Protein AF-A0A7J6PT60-F1 (afdb_monomer_lite)

InterPro domains:
  IPR011990 Tetratricopeptide-like helical domain superfamily [G3DSA:1.25.40.10] (5-195)
  IPR033443 PROP1-like, PPR domain [PF17177] (25-130)

Structure (mmCIF, N/CA/C/O backbone):
data_AF-A0A7J6PT60-F1
#
_entry.id   AF-A0A7J6PT60-F1
#
loop_
_atom_site.group_PDB
_atom_site.id
_atom_site.type_symbol
_atom_site.label_atom_id
_atom_site.label_alt_id
_atom_site.label_comp_id
_atom_site.label_asym_id
_atom_site.label_entity_id
_atom_site.label_seq_id
_atom_site.pdbx_PDB_ins_code
_atom_site.Cartn_x
_atom_site.Cartn_y
_atom_site.Cartn_z
_atom_site.occupancy
_atom_site.B_iso_or_equiv
_atom_site.auth_seq_id
_atom_site.auth_comp_id
_atom_site.auth_asym_id
_atom_site.auth_atom_id
_atom_site.pdbx_PDB_model_num
ATOM 1 N N . MET A 1 1 ? 10.769 -26.272 5.996 1.00 40.31 1 MET A N 1
ATOM 2 C CA . MET A 1 1 ? 9.849 -25.893 4.908 1.00 40.31 1 MET A CA 1
ATOM 3 C C . MET A 1 1 ? 9.341 -24.505 5.258 1.00 40.31 1 MET A C 1
ATOM 5 O O . MET A 1 1 ? 8.664 -24.375 6.268 1.00 40.31 1 MET A O 1
ATOM 9 N N . HIS A 1 2 ? 9.791 -23.469 4.549 1.00 48.41 2 HIS A N 1
ATOM 10 C CA . HIS A 1 2 ? 9.308 -22.102 4.753 1.00 48.41 2 HIS A CA 1
ATOM 11 C C . HIS A 1 2 ? 8.202 -21.865 3.728 1.00 48.41 2 HIS A C 1
ATOM 13 O O . HIS A 1 2 ? 8.455 -21.986 2.536 1.00 48.41 2 HIS A O 1
ATOM 19 N N . ALA A 1 3 ? 6.981 -21.601 4.187 1.00 49.06 3 ALA A N 1
ATOM 20 C CA . ALA A 1 3 ? 5.880 -21.209 3.317 1.00 49.06 3 ALA A CA 1
ATOM 21 C C . ALA A 1 3 ? 5.647 -19.702 3.454 1.00 49.06 3 ALA A C 1
ATOM 23 O O . ALA A 1 3 ? 5.690 -19.159 4.562 1.00 49.06 3 ALA A O 1
ATOM 24 N N . ARG A 1 4 ? 5.409 -19.037 2.324 1.00 58.84 4 ARG A N 1
ATOM 25 C CA . ARG A 1 4 ? 4.978 -17.639 2.245 1.00 58.84 4 ARG A CA 1
ATOM 26 C C . ARG A 1 4 ? 3.592 -17.625 1.620 1.00 58.84 4 ARG A C 1
ATOM 28 O O . ARG A 1 4 ? 3.367 -18.317 0.631 1.00 58.84 4 ARG A O 1
ATOM 35 N N . ILE A 1 5 ? 2.668 -16.886 2.223 1.00 58.53 5 ILE A N 1
ATOM 36 C CA . ILE A 1 5 ? 1.298 -16.748 1.728 1.00 58.53 5 ILE A CA 1
ATOM 37 C C . ILE A 1 5 ? 1.101 -15.287 1.369 1.00 58.53 5 ILE A C 1
ATOM 39 O O . ILE A 1 5 ? 1.426 -14.414 2.167 1.00 58.53 5 ILE A O 1
ATOM 43 N N . LEU A 1 6 ? 0.597 -15.048 0.164 1.00 56.28 6 LEU A N 1
ATOM 44 C CA . LEU A 1 6 ? 0.252 -13.724 -0.329 1.00 56.28 6 LEU A CA 1
ATOM 45 C C . LEU A 1 6 ? -1.255 -13.686 -0.550 1.00 56.28 6 LEU A C 1
ATOM 47 O O . LEU A 1 6 ? -1.803 -14.541 -1.248 1.00 56.28 6 LEU A O 1
ATOM 51 N N . THR A 1 7 ? -1.919 -12.713 0.064 1.00 51.19 7 THR A N 1
ATOM 52 C CA . THR A 1 7 ? -3.358 -12.496 -0.098 1.00 51.19 7 THR A CA 1
ATOM 53 C C . THR A 1 7 ? -3.591 -11.782 -1.421 1.00 51.19 7 THR A C 1
ATOM 55 O O . THR A 1 7 ? -3.018 -10.719 -1.630 1.00 51.19 7 THR A O 1
ATOM 58 N N . VAL A 1 8 ? -4.409 -12.340 -2.317 1.00 46.69 8 VAL A N 1
ATOM 59 C CA . VAL A 1 8 ? -4.704 -11.736 -3.628 1.00 46.69 8 VAL A CA 1
ATOM 60 C C . VAL A 1 8 ? -6.135 -11.204 -3.639 1.00 46.69 8 VAL A C 1
ATOM 62 O O . VAL A 1 8 ? -7.086 -11.968 -3.484 1.00 46.69 8 VAL A O 1
ATOM 65 N N . ALA A 1 9 ? -6.291 -9.899 -3.838 1.00 39.69 9 ALA A N 1
ATOM 66 C CA . ALA A 1 9 ? -7.556 -9.252 -4.149 1.00 39.69 9 ALA A CA 1
ATOM 67 C C . ALA A 1 9 ? -7.823 -9.327 -5.661 1.00 39.69 9 ALA A C 1
ATOM 69 O O . ALA A 1 9 ? -6.912 -9.215 -6.481 1.00 39.69 9 ALA A O 1
ATOM 70 N N . ALA A 1 10 ? -9.082 -9.522 -6.048 1.00 33.62 10 ALA A N 1
ATOM 71 C CA . ALA A 1 10 ? -9.462 -9.531 -7.455 1.00 33.62 10 ALA A CA 1
ATOM 72 C C . ALA A 1 10 ? -9.320 -8.119 -8.048 1.00 33.62 10 ALA A C 1
ATOM 74 O O . ALA A 1 10 ? -9.987 -7.193 -7.585 1.00 33.62 10 ALA A O 1
ATOM 75 N N . SER A 1 11 ? -8.497 -7.947 -9.085 1.00 35.78 11 SER A N 1
ATOM 76 C CA . SER A 1 11 ? -8.537 -6.730 -9.896 1.00 35.78 11 SER A CA 1
ATOM 77 C C . SER A 1 11 ? -8.173 -6.965 -11.362 1.00 35.78 11 SER A C 1
ATOM 79 O O . SER A 1 11 ? -7.432 -7.889 -11.719 1.00 35.78 11 SER A O 1
ATOM 81 N N . ASP A 1 12 ? -8.752 -6.105 -12.200 1.00 30.58 12 ASP A N 1
ATOM 82 C CA . ASP A 1 12 ? -8.636 -6.110 -13.649 1.00 30.58 12 ASP A CA 1
ATOM 83 C C . ASP A 1 12 ? -7.429 -5.310 -14.165 1.00 30.58 12 ASP A C 1
ATOM 85 O O . ASP A 1 12 ? -7.003 -4.286 -13.631 1.00 30.58 12 ASP A O 1
ATOM 89 N N . VAL A 1 13 ? -6.922 -5.838 -15.276 1.00 35.69 13 VAL A N 1
ATOM 90 C CA . VAL A 1 13 ? -5.726 -5.513 -16.061 1.00 35.69 13 VAL A CA 1
ATOM 91 C C . VAL A 1 13 ? -5.524 -4.020 -16.359 1.00 35.69 13 VAL A C 1
ATOM 93 O O . VAL A 1 13 ? -6.456 -3.317 -16.746 1.00 35.69 13 VAL A O 1
ATOM 96 N N . ASN A 1 14 ? -4.257 -3.572 -16.396 1.00 30.36 14 ASN A N 1
ATOM 97 C CA . ASN A 1 14 ? -3.875 -2.503 -17.326 1.00 30.36 14 ASN A CA 1
ATOM 98 C C . ASN A 1 14 ? -2.445 -2.597 -17.905 1.00 30.36 14 ASN A C 1
ATOM 100 O O . ASN A 1 14 ? -1.496 -3.055 -17.264 1.00 30.36 14 ASN A O 1
ATOM 104 N N . LEU A 1 15 ? -2.365 -2.150 -19.164 1.00 33.38 15 LEU A N 1
ATOM 105 C CA . LEU A 1 15 ? -1.359 -2.385 -20.210 1.00 33.38 15 LEU A CA 1
ATOM 106 C C . LEU A 1 15 ? 0.107 -2.043 -19.876 1.00 33.38 15 LEU A C 1
ATOM 108 O O . LEU A 1 15 ? 0.410 -1.045 -19.224 1.00 33.38 15 LEU A O 1
ATOM 112 N N . GLU A 1 16 ? 1.028 -2.834 -20.440 1.00 40.31 16 GLU A N 1
ATOM 113 C CA . GLU A 1 16 ? 2.473 -2.576 -20.434 1.00 40.31 16 GLU A CA 1
ATOM 114 C C . GLU A 1 16 ? 2.882 -1.513 -21.464 1.00 40.31 16 GLU A C 1
ATOM 116 O O . GLU A 1 16 ? 2.598 -1.629 -22.656 1.00 40.31 16 GLU A O 1
ATOM 121 N N . ALA A 1 17 ? 3.642 -0.515 -21.013 1.00 43.97 17 ALA A N 1
ATOM 122 C CA . ALA A 1 17 ? 4.383 0.410 -21.863 1.00 43.97 17 ALA A CA 1
ATOM 123 C C . ALA A 1 17 ? 5.818 0.497 -21.336 1.00 43.97 17 ALA A C 1
ATOM 125 O O . ALA A 1 17 ? 6.095 1.330 -20.482 1.00 43.97 17 ALA A O 1
ATOM 126 N N . GLY A 1 18 ? 6.704 -0.389 -21.802 1.00 50.34 18 GLY A N 1
ATOM 127 C CA . GLY A 1 18 ? 8.070 -0.476 -21.268 1.00 50.34 18 GLY A CA 1
ATOM 128 C C . GLY A 1 18 ? 9.106 -1.219 -22.119 1.00 50.34 18 GLY A C 1
ATOM 129 O O . GLY A 1 18 ? 10.246 -1.360 -21.694 1.00 50.34 18 GLY A O 1
ATOM 130 N N . CYS A 1 19 ? 8.738 -1.680 -23.318 1.00 55.84 19 CYS A N 1
ATOM 131 C CA . CYS A 1 19 ? 9.669 -2.260 -24.293 1.00 55.84 19 CYS A CA 1
ATOM 132 C C . CYS A 1 19 ? 9.906 -1.279 -25.454 1.00 55.84 19 CYS A C 1
ATOM 134 O O . CYS A 1 19 ? 9.039 -0.429 -25.702 1.00 55.84 19 CYS A O 1
ATOM 136 N N . PRO A 1 20 ? 11.020 -1.410 -26.205 1.00 59.94 20 PRO A N 1
ATOM 137 C CA . PRO A 1 20 ? 11.185 -0.728 -27.485 1.00 59.94 20 PRO A CA 1
ATOM 138 C C . PRO A 1 20 ? 9.931 -0.910 -28.344 1.00 59.94 20 PRO A C 1
ATOM 140 O O . PRO A 1 20 ? 9.368 -2.008 -28.421 1.00 59.94 20 PRO A O 1
ATOM 143 N N . ALA A 1 21 ? 9.452 0.179 -28.947 1.00 61.12 21 ALA A N 1
ATOM 144 C CA . ALA A 1 21 ? 8.221 0.140 -29.723 1.00 61.12 21 ALA A CA 1
ATOM 145 C C . ALA A 1 21 ? 8.359 -0.867 -30.875 1.00 61.12 21 ALA A C 1
ATOM 147 O O . ALA A 1 21 ? 9.419 -0.969 -31.487 1.00 61.12 21 ALA A O 1
ATOM 148 N N . LYS A 1 22 ? 7.271 -1.565 -31.238 1.00 64.81 22 LYS A N 1
ATOM 149 C CA . LYS A 1 22 ? 7.258 -2.409 -32.453 1.00 64.81 22 LYS A CA 1
ATOM 150 C C . LYS A 1 22 ? 7.637 -1.603 -33.707 1.00 64.81 22 LYS A C 1
ATOM 152 O O . LYS A 1 22 ? 8.193 -2.163 -34.644 1.00 64.81 22 LYS A O 1
ATOM 157 N N . ASP A 1 23 ? 7.372 -0.295 -33.686 1.00 77.75 23 ASP A N 1
ATOM 158 C CA . ASP A 1 23 ? 7.827 0.689 -34.668 1.00 77.75 23 ASP A CA 1
ATOM 159 C C . ASP A 1 23 ? 8.876 1.636 -34.051 1.00 77.75 23 ASP A C 1
ATOM 161 O O . ASP A 1 23 ? 8.588 2.755 -33.610 1.00 77.75 23 ASP A O 1
ATOM 165 N N . ILE A 1 24 ? 10.120 1.153 -34.002 1.00 78.50 24 ILE A N 1
ATOM 166 C CA . ILE A 1 24 ? 11.281 1.889 -33.479 1.00 78.50 24 ILE A CA 1
ATOM 167 C C . ILE A 1 24 ? 11.549 3.159 -34.298 1.00 78.50 24 ILE A C 1
ATOM 169 O O . ILE A 1 24 ? 12.008 4.169 -33.762 1.00 78.50 24 ILE A O 1
ATOM 173 N N . GLU A 1 25 ? 11.274 3.142 -35.604 1.00 79.62 25 GLU A N 1
ATOM 174 C CA . GLU A 1 25 ? 11.587 4.269 -36.479 1.00 79.62 25 GLU A CA 1
ATOM 175 C C . GLU A 1 25 ? 10.686 5.473 -36.183 1.00 79.62 25 GLU A C 1
ATOM 177 O O . GLU A 1 25 ? 11.168 6.609 -36.094 1.00 79.62 25 GLU A O 1
ATOM 182 N N . THR A 1 26 ? 9.397 5.231 -35.947 1.00 81.75 26 THR A N 1
ATOM 183 C CA . THR A 1 26 ? 8.469 6.266 -35.483 1.00 81.75 26 THR A CA 1
ATOM 184 C C . THR A 1 26 ? 8.845 6.767 -34.089 1.00 81.75 26 THR A C 1
ATOM 186 O O . THR A 1 26 ? 8.897 7.981 -33.878 1.00 81.75 26 THR A O 1
ATOM 189 N N . ALA A 1 27 ? 9.211 5.877 -33.160 1.00 80.62 27 ALA A N 1
ATOM 190 C CA . ALA A 1 27 ? 9.671 6.276 -31.826 1.00 80.62 27 ALA A CA 1
ATOM 191 C C . ALA A 1 27 ? 10.920 7.178 -31.884 1.00 80.62 27 ALA A C 1
ATOM 193 O O . ALA A 1 27 ? 10.969 8.211 -31.216 1.00 80.62 27 ALA A O 1
ATOM 194 N N . ARG A 1 28 ? 11.890 6.867 -32.756 1.00 85.25 28 ARG A N 1
ATOM 195 C CA . ARG A 1 28 ? 13.072 7.714 -32.998 1.00 85.25 28 ARG A CA 1
ATOM 196 C C . ARG A 1 28 ? 12.714 9.081 -33.581 1.00 85.25 28 ARG A C 1
ATOM 198 O O . ARG A 1 28 ? 13.317 10.080 -33.193 1.00 85.25 28 ARG A O 1
ATOM 205 N N . LYS A 1 29 ? 11.749 9.155 -34.505 1.00 86.00 29 LYS A N 1
ATOM 206 C CA . LYS A 1 29 ? 11.267 10.437 -35.059 1.00 86.00 29 LYS A CA 1
ATOM 207 C C . LYS A 1 29 ? 10.629 11.302 -33.969 1.00 86.00 29 LYS A C 1
ATOM 209 O O . LYS A 1 29 ? 10.952 12.485 -33.874 1.00 86.00 29 LYS A O 1
ATOM 214 N N . ILE A 1 30 ? 9.792 10.704 -33.119 1.00 86.31 30 ILE A N 1
ATOM 215 C CA . ILE A 1 30 ? 9.162 11.387 -31.980 1.00 86.31 30 ILE A CA 1
ATOM 216 C C . ILE A 1 30 ? 10.221 11.865 -30.984 1.00 86.31 30 ILE A C 1
ATOM 218 O O . ILE A 1 30 ? 10.183 13.022 -30.575 1.00 86.31 30 ILE A O 1
ATOM 222 N N . LEU A 1 31 ? 11.197 11.017 -30.640 1.00 87.75 31 LEU A N 1
ATOM 223 C CA . LEU A 1 31 ? 12.288 11.379 -29.736 1.00 87.75 31 LEU A CA 1
ATOM 224 C C . LEU A 1 31 ? 13.079 12.582 -30.257 1.00 87.75 31 LEU A C 1
ATOM 226 O O . LEU A 1 31 ? 13.297 13.530 -29.509 1.00 87.75 31 LEU A O 1
ATOM 230 N N . LYS A 1 32 ? 13.447 12.593 -31.545 1.00 89.44 32 LYS A N 1
ATOM 231 C CA . LYS A 1 32 ? 14.143 13.735 -32.163 1.00 89.44 32 LYS A CA 1
ATOM 232 C C . LYS A 1 32 ? 13.333 15.025 -32.063 1.00 89.44 32 LYS A C 1
ATOM 234 O O . LYS A 1 32 ? 13.892 16.078 -31.766 1.00 89.44 32 LYS A O 1
ATOM 239 N N . LEU A 1 33 ? 12.023 14.954 -32.296 1.00 86.44 33 LEU A N 1
ATOM 240 C CA . LEU A 1 33 ? 11.148 16.118 -32.174 1.00 86.44 33 LEU A CA 1
ATOM 241 C C . LEU A 1 33 ? 11.065 16.599 -30.716 1.00 86.44 33 LEU A C 1
ATOM 243 O O . LEU A 1 33 ? 11.164 17.794 -30.451 1.00 86.44 33 LEU A O 1
ATOM 247 N N . ALA A 1 34 ? 10.955 15.669 -29.766 1.00 87.12 34 ALA A N 1
ATOM 248 C CA . ALA A 1 34 ? 10.934 15.970 -28.339 1.00 87.12 34 ALA A CA 1
ATOM 249 C C . ALA A 1 34 ? 12.251 16.603 -27.856 1.00 87.12 34 ALA A C 1
ATOM 251 O O . ALA A 1 34 ? 12.211 17.556 -27.083 1.00 87.12 34 ALA A O 1
ATOM 252 N N . GLN A 1 35 ? 13.405 16.157 -28.365 1.00 89.44 35 GLN A N 1
ATOM 253 C CA . GLN A 1 35 ? 14.708 16.776 -28.092 1.00 89.44 35 GLN A CA 1
ATOM 254 C C . GLN A 1 35 ? 14.760 18.232 -28.563 1.00 89.44 35 GLN A C 1
ATOM 256 O O . GLN A 1 35 ? 15.134 19.110 -27.794 1.00 89.44 35 GLN A O 1
ATOM 261 N N . GLN A 1 36 ? 14.290 18.514 -29.783 1.00 87.88 36 GLN A N 1
ATOM 262 C CA . GLN A 1 36 ? 14.233 19.887 -30.302 1.00 87.88 36 GLN A CA 1
ATOM 263 C C . GLN A 1 36 ? 13.339 20.806 -29.460 1.00 87.88 36 GLN A C 1
ATOM 265 O O . GLN A 1 36 ? 13.590 22.009 -29.374 1.00 87.88 36 GLN A O 1
ATOM 270 N N . VAL A 1 37 ? 12.273 20.260 -28.868 1.00 84.38 37 VAL A N 1
ATOM 271 C CA . VAL A 1 37 ? 11.407 20.994 -27.936 1.00 84.38 37 VAL A CA 1
ATOM 272 C C . VAL A 1 37 ? 12.110 21.191 -26.593 1.00 84.38 37 VAL A C 1
ATOM 274 O O . VAL A 1 37 ? 12.073 22.295 -26.052 1.00 84.38 37 VAL A O 1
ATOM 277 N N . LEU A 1 38 ? 12.786 20.160 -26.078 1.00 85.50 38 LEU A N 1
ATOM 278 C CA . LEU A 1 38 ? 13.529 20.214 -24.820 1.00 85.50 38 LEU A CA 1
ATOM 279 C C . LEU A 1 38 ? 14.656 21.253 -24.861 1.00 85.50 38 LEU A C 1
ATOM 281 O O . LEU A 1 38 ? 14.827 21.994 -23.898 1.00 85.50 38 LEU A O 1
ATOM 285 N N . ASP A 1 39 ? 15.376 21.356 -25.978 1.00 84.12 39 ASP A N 1
ATOM 286 C CA . ASP A 1 39 ? 16.461 22.330 -26.169 1.00 84.12 39 ASP A CA 1
ATOM 287 C C . ASP A 1 39 ? 15.964 23.782 -26.156 1.00 84.12 39 ASP A C 1
ATOM 289 O O . ASP A 1 39 ? 16.702 24.701 -25.806 1.00 84.12 39 ASP A O 1
ATOM 293 N N . LYS A 1 40 ? 14.693 23.997 -26.511 1.00 82.94 40 LYS A N 1
ATOM 294 C CA . LYS A 1 40 ? 14.029 25.308 -26.464 1.00 82.94 40 LYS A CA 1
ATOM 295 C C . LYS A 1 40 ? 13.331 25.572 -25.129 1.00 82.94 40 LYS A C 1
ATOM 297 O O . LYS A 1 40 ? 12.832 26.675 -24.912 1.00 82.94 40 LYS A O 1
ATOM 302 N N . CYS A 1 41 ? 13.260 24.577 -24.249 1.00 77.25 41 CYS A N 1
ATOM 303 C CA . CYS A 1 41 ? 12.577 24.683 -22.972 1.00 77.25 41 CYS A CA 1
ATOM 304 C C . CYS A 1 41 ? 13.524 25.276 -21.920 1.00 77.25 41 CYS A C 1
ATOM 306 O O . CYS A 1 41 ? 14.510 24.654 -21.528 1.00 77.25 41 CYS A O 1
ATOM 308 N N . SER A 1 42 ? 13.217 26.485 -21.447 1.00 68.50 42 SER A N 1
ATOM 309 C CA . SER A 1 42 ? 14.042 27.211 -20.471 1.00 68.50 42 SER A CA 1
ATOM 310 C C . SER A 1 42 ? 13.952 26.658 -19.045 1.00 68.50 42 SER A C 1
ATOM 312 O O . SER A 1 42 ? 14.833 26.929 -18.234 1.00 68.50 42 SER A O 1
ATOM 314 N N . GLN A 1 43 ? 12.914 25.879 -18.728 1.00 73.75 43 GLN A N 1
ATOM 315 C CA . GLN A 1 43 ? 12.719 25.266 -17.415 1.00 73.75 43 GLN A CA 1
ATOM 316 C C . GLN A 1 43 ? 12.455 23.773 -17.569 1.00 73.75 43 GLN A C 1
ATOM 318 O O . GLN A 1 43 ? 11.343 23.342 -17.871 1.00 73.75 43 GLN A O 1
ATOM 323 N N . ARG A 1 44 ? 13.497 22.971 -17.339 1.00 82.88 44 ARG A N 1
ATOM 324 C CA . ARG A 1 44 ? 13.348 21.518 -17.235 1.00 82.88 44 ARG A CA 1
ATOM 325 C C . ARG A 1 44 ? 12.598 21.177 -15.946 1.00 82.88 44 ARG A C 1
ATOM 327 O O . ARG A 1 44 ? 12.752 21.853 -14.932 1.00 82.88 44 ARG A O 1
ATOM 334 N N . GLN A 1 45 ? 11.781 20.133 -16.005 1.00 85.81 45 GLN A N 1
ATOM 335 C CA . GLN A 1 45 ? 11.004 19.611 -14.881 1.00 85.81 45 GLN A CA 1
ATOM 336 C C . GLN A 1 45 ? 11.113 18.081 -14.849 1.00 85.81 45 GLN A C 1
ATOM 338 O O . GLN A 1 45 ? 11.330 17.450 -15.888 1.00 85.81 45 GLN A O 1
ATOM 343 N N . GLU A 1 46 ? 10.925 17.481 -13.670 1.00 90.12 46 GLU A N 1
ATOM 344 C CA . GLU A 1 46 ? 10.989 16.023 -13.455 1.00 90.12 46 GLU A CA 1
ATOM 345 C C . GLU A 1 46 ? 10.093 15.247 -14.431 1.00 90.12 46 GLU A C 1
ATOM 347 O O . GLU A 1 46 ? 10.538 14.297 -15.064 1.00 90.12 46 GLU A O 1
ATOM 352 N N . ASN A 1 47 ? 8.842 15.678 -14.613 1.00 87.06 47 ASN A N 1
ATOM 353 C CA . ASN A 1 47 ? 7.887 15.027 -15.515 1.00 87.06 47 ASN A CA 1
ATOM 354 C C . ASN A 1 47 ? 8.349 15.028 -16.982 1.00 87.06 47 ASN A C 1
ATOM 356 O O . ASN A 1 47 ? 8.128 14.042 -17.685 1.00 87.06 47 ASN A O 1
ATOM 360 N N . ILE A 1 48 ? 8.985 16.113 -17.436 1.00 87.88 48 ILE A N 1
ATOM 361 C CA . ILE A 1 48 ? 9.508 16.246 -18.798 1.00 87.88 48 ILE A CA 1
ATOM 362 C C . ILE A 1 48 ? 10.663 15.265 -18.988 1.00 87.88 48 ILE A C 1
ATOM 364 O O . ILE A 1 48 ? 10.645 14.490 -19.941 1.00 87.88 48 ILE A O 1
ATOM 368 N N . LEU A 1 49 ? 11.630 15.245 -18.065 1.00 88.88 49 LEU A N 1
ATOM 369 C CA . LEU A 1 49 ? 12.769 14.327 -18.142 1.00 88.88 49 LEU A CA 1
ATOM 370 C C . LEU A 1 49 ? 12.326 12.864 -18.042 1.00 88.88 49 LEU A C 1
ATOM 372 O O . LEU A 1 49 ? 12.752 12.052 -18.856 1.00 88.88 49 LEU A O 1
ATOM 376 N N . THR A 1 50 ? 11.393 12.532 -17.149 1.00 89.69 50 THR A N 1
ATOM 377 C CA . THR A 1 50 ? 10.779 11.196 -17.083 1.00 89.69 50 THR A CA 1
ATOM 378 C C . THR A 1 50 ? 10.092 10.817 -18.403 1.00 89.69 50 THR A C 1
ATOM 380 O O . THR A 1 50 ? 10.187 9.674 -18.853 1.00 89.69 50 THR A O 1
ATOM 383 N N . GLY A 1 51 ? 9.434 11.769 -19.073 1.00 87.62 51 GLY A N 1
ATOM 384 C CA . GLY A 1 51 ? 8.892 11.580 -20.421 1.00 87.62 51 GLY A CA 1
ATOM 385 C C . GLY A 1 51 ? 9.978 11.310 -21.469 1.00 87.62 51 GLY A C 1
ATOM 386 O O . GLY A 1 51 ? 9.832 10.398 -22.281 1.00 87.62 51 GLY A O 1
ATOM 387 N N . MET A 1 52 ? 11.094 12.040 -21.411 1.00 89.69 52 MET A N 1
ATOM 388 C CA . MET A 1 52 ? 12.247 11.830 -22.295 1.00 89.69 52 MET A CA 1
ATOM 389 C C . MET A 1 52 ? 12.887 10.456 -22.094 1.00 89.69 52 MET A C 1
ATOM 391 O O . MET A 1 52 ? 13.217 9.803 -23.080 1.00 89.69 52 MET A O 1
ATOM 395 N N . VAL A 1 53 ? 12.992 9.977 -20.849 1.00 90.75 53 VAL A N 1
ATOM 396 C CA . VAL A 1 53 ? 13.449 8.609 -20.550 1.00 90.75 53 VAL A CA 1
ATOM 397 C C . VAL A 1 53 ? 12.533 7.590 -21.232 1.00 90.75 53 VAL A C 1
ATOM 399 O O . VAL A 1 53 ? 13.024 6.722 -21.946 1.00 90.75 53 VAL A O 1
ATOM 402 N N . LYS A 1 54 ? 11.205 7.721 -21.094 1.00 89.88 54 LYS A N 1
ATOM 403 C CA . LYS A 1 54 ? 10.239 6.817 -21.751 1.00 89.88 54 LYS A CA 1
ATOM 404 C C . LYS A 1 54 ? 10.397 6.797 -23.272 1.00 89.88 54 LYS A C 1
ATOM 406 O O . LYS A 1 54 ? 10.403 5.725 -23.871 1.00 89.88 54 LYS A O 1
ATOM 411 N N . LEU A 1 55 ? 10.533 7.969 -23.894 1.00 87.50 55 LEU A N 1
ATOM 412 C CA . LEU A 1 55 ? 10.709 8.085 -25.344 1.00 87.50 55 LEU A CA 1
ATOM 413 C C . LEU A 1 55 ? 12.046 7.500 -25.813 1.00 87.50 55 LEU A C 1
ATOM 415 O O . LEU A 1 55 ? 12.083 6.816 -26.834 1.00 87.50 55 LEU A O 1
ATOM 419 N N . ALA A 1 56 ? 13.127 7.736 -25.068 1.00 88.62 56 ALA A N 1
ATOM 420 C CA . ALA A 1 56 ? 14.449 7.198 -25.375 1.00 88.62 56 ALA A CA 1
ATOM 421 C C . ALA A 1 56 ? 14.475 5.665 -25.269 1.00 88.62 56 ALA A C 1
ATOM 423 O O . ALA A 1 56 ? 14.944 4.999 -26.191 1.00 88.62 56 ALA A O 1
ATOM 424 N N . VAL A 1 57 ? 13.865 5.105 -24.217 1.00 88.31 57 VAL A N 1
ATOM 425 C CA . VAL A 1 57 ? 13.657 3.655 -24.067 1.00 88.31 57 VAL A CA 1
ATOM 426 C C . VAL A 1 57 ? 12.845 3.093 -25.238 1.00 88.31 57 VAL A C 1
ATOM 428 O O . VAL A 1 57 ? 13.262 2.122 -25.867 1.00 88.31 57 VAL A O 1
ATOM 431 N N . ALA A 1 58 ? 11.722 3.727 -25.592 1.00 85.50 58 ALA A N 1
ATOM 432 C CA . ALA A 1 58 ? 10.879 3.287 -26.705 1.00 85.50 58 ALA A CA 1
ATOM 433 C C . ALA A 1 58 ? 11.606 3.322 -28.065 1.00 85.50 58 ALA A C 1
ATOM 435 O O . ALA A 1 58 ? 11.317 2.503 -28.938 1.00 85.50 58 ALA A O 1
ATOM 436 N N . ALA A 1 59 ? 12.550 4.251 -28.237 1.00 84.56 59 ALA A N 1
ATOM 437 C CA . ALA A 1 59 ? 13.391 4.390 -29.425 1.00 84.56 59 ALA A CA 1
ATOM 438 C C . ALA A 1 59 ? 14.616 3.450 -29.441 1.00 84.56 59 ALA A C 1
ATOM 440 O O . ALA A 1 59 ? 15.345 3.427 -30.436 1.00 84.56 59 ALA A O 1
ATOM 441 N N . GLY A 1 60 ? 14.854 2.692 -28.364 1.00 84.19 60 GLY A N 1
ATOM 442 C CA . GLY A 1 60 ? 16.033 1.837 -28.198 1.00 84.19 60 GLY A CA 1
ATOM 443 C C . GLY A 1 60 ? 17.336 2.597 -27.916 1.00 84.19 60 GLY A C 1
ATOM 444 O O . GLY A 1 60 ? 18.408 2.004 -27.974 1.00 84.19 60 GLY A O 1
ATOM 445 N N . GLU A 1 61 ? 17.266 3.895 -27.609 1.00 88.19 61 GLU A N 1
ATOM 446 C CA . GLU A 1 61 ? 18.420 4.753 -27.310 1.00 88.19 61 GLU A CA 1
ATOM 447 C C . GLU A 1 61 ? 18.709 4.723 -25.797 1.00 88.19 61 GLU A C 1
ATOM 449 O O . GLU A 1 61 ? 18.423 5.674 -25.064 1.00 88.19 61 GLU A O 1
ATOM 454 N N . ILE A 1 62 ? 19.220 3.590 -25.301 1.00 88.69 62 ILE A N 1
ATOM 455 C CA . ILE A 1 62 ? 19.322 3.324 -23.854 1.00 88.69 62 ILE A CA 1
ATOM 456 C C . ILE A 1 62 ? 20.338 4.235 -23.157 1.00 88.69 62 ILE A C 1
ATOM 458 O O . ILE A 1 62 ? 20.047 4.756 -22.082 1.00 88.69 62 ILE A O 1
ATOM 462 N N . ASP A 1 63 ? 21.485 4.504 -23.780 1.00 91.94 63 ASP A N 1
ATOM 463 C CA . ASP A 1 63 ? 22.501 5.407 -23.216 1.00 91.94 63 ASP A CA 1
ATOM 464 C C . ASP A 1 63 ? 21.940 6.816 -22.993 1.00 91.94 63 ASP A C 1
ATOM 466 O O . ASP A 1 63 ? 22.174 7.457 -21.965 1.00 91.94 63 ASP A O 1
ATOM 470 N N . LEU A 1 64 ? 21.124 7.276 -23.941 1.00 91.38 64 LEU A N 1
ATOM 471 C CA . LEU A 1 64 ? 20.447 8.558 -23.856 1.00 91.38 64 LEU A CA 1
ATOM 472 C C . LEU A 1 64 ? 19.359 8.550 -22.770 1.00 91.38 64 LEU A C 1
ATOM 474 O O . LEU A 1 64 ? 19.218 9.525 -22.029 1.00 91.38 64 LEU A O 1
ATOM 478 N N . ALA A 1 65 ? 18.618 7.446 -22.627 1.00 91.25 65 ALA A N 1
ATOM 479 C CA . ALA A 1 65 ? 17.658 7.276 -21.538 1.00 91.25 65 ALA A CA 1
ATOM 480 C C . ALA A 1 65 ? 18.344 7.363 -20.162 1.00 91.25 65 ALA A C 1
ATOM 482 O O . ALA A 1 65 ? 17.851 8.053 -19.269 1.00 91.25 65 ALA A O 1
ATOM 483 N N . LEU A 1 66 ? 19.509 6.727 -20.006 1.00 92.50 66 LEU A N 1
ATOM 484 C CA . LEU A 1 66 ? 20.313 6.789 -18.785 1.00 92.50 66 LEU A CA 1
ATOM 485 C C . LEU A 1 66 ? 20.837 8.198 -18.502 1.00 92.50 66 LEU A C 1
ATOM 487 O O . LEU A 1 66 ? 20.836 8.630 -17.348 1.00 92.50 66 LEU A O 1
ATOM 491 N N . GLN A 1 67 ? 21.237 8.938 -19.539 1.00 93.62 67 GLN A N 1
ATOM 492 C CA . GLN A 1 67 ? 21.651 10.330 -19.396 1.00 93.62 67 GLN A CA 1
ATOM 493 C C . GLN A 1 67 ? 20.509 11.203 -18.856 1.00 93.62 67 GLN A C 1
ATOM 495 O O . GLN A 1 67 ? 20.709 11.917 -17.872 1.00 93.62 67 GLN A O 1
ATOM 500 N N . TYR A 1 68 ? 19.310 11.114 -19.445 1.00 91.62 68 TYR A N 1
ATOM 501 C CA . TYR A 1 68 ? 18.146 11.872 -18.969 1.00 91.62 68 TYR A CA 1
ATOM 502 C C . TYR A 1 68 ? 17.705 11.454 -17.569 1.00 91.62 68 TYR A C 1
ATOM 504 O O . TYR A 1 68 ? 17.330 12.307 -16.766 1.00 91.62 68 TYR A O 1
ATOM 512 N N . HIS A 1 69 ? 17.781 10.162 -17.248 1.00 92.56 69 HIS A N 1
ATOM 513 C CA . HIS A 1 69 ? 17.471 9.677 -15.910 1.00 92.56 69 HIS A CA 1
ATOM 514 C C . HIS A 1 69 ? 18.451 10.252 -14.881 1.00 92.56 69 HIS A C 1
ATOM 516 O O . HIS A 1 69 ? 18.024 10.863 -13.905 1.00 92.56 69 HIS A O 1
ATOM 522 N N . LYS A 1 70 ? 19.762 10.174 -15.137 1.00 92.38 70 LYS A N 1
ATOM 523 C CA . LYS A 1 70 ? 20.788 10.754 -14.259 1.00 92.38 70 LYS A CA 1
ATOM 524 C C . LYS A 1 70 ? 20.613 12.261 -14.076 1.00 92.38 70 LYS A C 1
ATOM 526 O O . LYS A 1 70 ? 20.759 12.764 -12.961 1.00 92.38 70 LYS A O 1
ATOM 531 N N . GLU A 1 71 ? 20.288 12.978 -15.150 1.00 90.94 71 GLU A N 1
ATOM 532 C CA . GLU A 1 71 ? 19.973 14.404 -15.086 1.00 90.94 71 GLU A CA 1
ATOM 533 C C . GLU A 1 71 ? 18.752 14.669 -14.194 1.00 90.94 71 GLU A C 1
ATOM 535 O O . GLU A 1 71 ? 18.791 15.559 -13.344 1.00 90.94 71 GLU A O 1
ATOM 540 N N . CYS A 1 72 ? 17.696 13.864 -14.336 1.00 90.44 72 CYS A N 1
ATOM 541 C CA . CYS A 1 72 ? 16.497 13.964 -13.512 1.00 90.44 72 CYS A CA 1
ATOM 542 C C . CYS A 1 72 ? 16.820 13.776 -12.025 1.00 90.44 72 CYS A C 1
ATOM 544 O O . CYS A 1 72 ? 16.394 14.584 -11.203 1.00 90.44 72 CYS A O 1
ATOM 546 N N . LEU A 1 73 ? 17.608 12.748 -11.693 1.00 89.25 73 LEU A N 1
ATOM 547 C CA . LEU A 1 73 ? 17.978 12.422 -10.313 1.00 89.25 73 LEU A CA 1
ATOM 548 C C . LEU A 1 73 ? 18.919 13.446 -9.666 1.00 89.25 73 LEU A C 1
ATOM 550 O O . LEU A 1 73 ? 18.934 13.566 -8.441 1.00 89.25 73 LEU A O 1
ATOM 554 N N . SER A 1 74 ? 19.728 14.140 -10.471 1.00 88.88 74 SER A N 1
ATOM 555 C CA . SER A 1 74 ? 20.701 15.125 -9.981 1.00 88.88 74 SER A CA 1
ATOM 556 C C . SER A 1 74 ? 20.071 16.497 -9.741 1.00 88.88 74 SER A C 1
ATOM 558 O O . SER A 1 74 ? 20.509 17.223 -8.854 1.00 88.88 74 SER A O 1
ATOM 560 N N . ASN A 1 75 ? 19.056 16.857 -10.532 1.00 87.38 75 ASN A N 1
ATOM 561 C CA . ASN A 1 75 ? 18.508 18.215 -10.555 1.00 87.38 75 ASN A CA 1
ATOM 562 C C . ASN A 1 75 ? 17.141 18.350 -9.871 1.00 87.38 75 ASN A C 1
ATOM 564 O O . ASN A 1 75 ? 16.723 19.467 -9.572 1.00 87.38 75 ASN A O 1
ATOM 568 N N . PHE A 1 76 ? 16.428 17.246 -9.634 1.00 88.94 76 PHE A N 1
ATOM 569 C CA . PHE A 1 76 ? 15.071 17.265 -9.088 1.00 88.94 76 PHE A CA 1
ATOM 570 C C . PHE A 1 76 ? 14.890 16.199 -8.010 1.00 88.94 76 PHE A C 1
ATOM 572 O O . PHE A 1 76 ? 15.609 15.204 -7.979 1.00 88.94 76 PHE A O 1
ATOM 579 N N . GLN A 1 77 ? 13.884 16.381 -7.148 1.00 87.12 77 GLN A N 1
ATOM 580 C CA . GLN A 1 77 ? 13.400 15.286 -6.311 1.00 87.12 77 GLN A CA 1
ATOM 581 C C . GLN A 1 77 ? 12.630 14.292 -7.193 1.00 87.12 77 GLN A C 1
ATOM 583 O O . GLN A 1 77 ? 11.571 14.649 -7.725 1.00 87.12 77 GLN A O 1
ATOM 588 N N . PRO A 1 78 ? 13.155 13.073 -7.397 1.00 85.38 78 PRO A N 1
ATOM 589 C CA . PRO A 1 78 ? 12.509 12.094 -8.251 1.00 85.38 78 PRO A CA 1
ATOM 590 C C . PRO A 1 78 ? 11.259 11.536 -7.573 1.00 85.38 78 PRO A C 1
ATOM 592 O O . PRO A 1 78 ? 11.097 11.611 -6.359 1.00 85.38 78 PRO A O 1
ATOM 595 N N . ARG A 1 79 ? 10.373 10.952 -8.372 1.00 87.06 79 ARG A N 1
ATOM 596 C CA . ARG A 1 79 ? 9.202 10.206 -7.902 1.00 87.06 79 ARG A CA 1
ATOM 597 C C . ARG A 1 79 ? 9.359 8.748 -8.322 1.00 87.06 79 ARG A C 1
ATOM 599 O O . ARG A 1 79 ? 10.139 8.451 -9.221 1.00 87.06 79 ARG A O 1
ATOM 606 N N . LEU A 1 80 ? 8.549 7.845 -7.773 1.00 84.94 80 LEU A N 1
ATOM 607 C CA . LEU A 1 80 ? 8.561 6.428 -8.174 1.00 84.94 80 LEU A CA 1
ATOM 608 C C . LEU A 1 80 ? 8.416 6.252 -9.705 1.00 84.94 80 LEU A C 1
ATOM 610 O O . LEU A 1 80 ? 9.163 5.515 -10.349 1.00 84.94 80 LEU A O 1
ATOM 614 N N . ARG A 1 81 ? 7.554 7.071 -10.329 1.00 85.56 81 ARG A N 1
ATOM 615 C CA . ARG A 1 81 ? 7.355 7.112 -11.791 1.00 85.56 81 ARG A CA 1
ATOM 616 C C . ARG A 1 81 ? 8.609 7.444 -12.612 1.00 85.56 81 ARG A C 1
ATOM 618 O O . ARG A 1 81 ? 8.612 7.163 -13.809 1.00 85.56 81 ARG A O 1
ATOM 625 N N . SER A 1 82 ? 9.623 8.072 -12.014 1.00 88.69 82 SER A N 1
ATOM 626 C CA . SER A 1 82 ? 10.874 8.451 -12.683 1.00 88.69 82 SER A CA 1
ATOM 627 C C . SER A 1 82 ? 11.787 7.239 -12.921 1.00 88.69 82 SER A C 1
ATOM 629 O O . SER A 1 82 ? 12.639 7.280 -13.808 1.00 88.69 82 SER A O 1
ATOM 631 N N . TYR A 1 83 ? 11.589 6.153 -12.163 1.00 89.88 83 TYR A N 1
ATOM 632 C CA . TYR A 1 83 ? 12.357 4.904 -12.254 1.00 89.88 83 TYR A CA 1
ATOM 633 C C . TYR A 1 83 ? 11.642 3.830 -13.072 1.00 89.88 83 TYR A C 1
ATOM 635 O O . TYR A 1 83 ? 12.299 3.028 -13.738 1.00 89.88 83 TYR A O 1
ATOM 643 N N . ALA A 1 84 ? 10.304 3.851 -13.076 1.00 88.75 84 ALA A N 1
ATOM 644 C CA . ALA A 1 84 ? 9.471 2.859 -13.751 1.00 88.75 84 ALA A CA 1
ATOM 645 C C . ALA A 1 84 ? 9.908 2.520 -15.197 1.00 88.75 84 ALA A C 1
ATOM 647 O O . ALA A 1 84 ? 9.983 1.332 -15.503 1.00 88.75 84 ALA A O 1
ATOM 648 N N . PRO A 1 85 ? 10.272 3.482 -16.078 1.00 90.38 85 PRO A N 1
ATOM 649 C CA . PRO A 1 85 ? 10.656 3.160 -17.457 1.00 90.38 85 PRO A CA 1
ATOM 650 C C . PRO A 1 85 ? 11.914 2.289 -17.559 1.00 90.38 85 PRO A C 1
ATOM 652 O O . PRO A 1 85 ? 11.984 1.400 -18.403 1.00 90.38 85 PRO A O 1
ATOM 655 N N . LEU A 1 86 ? 12.910 2.530 -16.700 1.00 91.06 86 LEU A N 1
ATOM 656 C CA . LEU A 1 86 ? 14.146 1.745 -16.695 1.00 91.06 86 LEU A CA 1
ATOM 657 C C . LEU A 1 86 ? 13.947 0.396 -15.999 1.00 91.06 86 LEU A C 1
ATOM 659 O O . LEU A 1 86 ? 14.476 -0.609 -16.463 1.00 91.06 86 LEU A O 1
ATOM 663 N N . MET A 1 87 ? 13.139 0.339 -14.936 1.00 90.25 87 MET A N 1
ATOM 664 C CA . MET A 1 87 ? 12.780 -0.937 -14.302 1.00 90.25 87 MET A CA 1
ATOM 665 C C . MET A 1 87 ? 12.021 -1.855 -15.268 1.00 90.25 87 MET A C 1
ATOM 667 O O . MET A 1 87 ? 12.300 -3.052 -15.351 1.00 90.25 87 MET A O 1
ATOM 671 N N . GLN A 1 88 ? 11.103 -1.295 -16.054 1.00 89.50 88 GLN A N 1
ATOM 672 C CA . GLN A 1 88 ? 10.416 -2.017 -17.124 1.00 89.50 88 GLN A CA 1
ATOM 673 C C . GLN A 1 88 ? 11.381 -2.497 -18.212 1.00 89.50 88 GLN A C 1
ATOM 675 O O . GLN A 1 88 ? 11.298 -3.646 -18.638 1.00 89.50 88 GLN A O 1
ATOM 680 N N . LEU A 1 89 ? 12.323 -1.645 -18.628 1.00 89.56 89 LEU A N 1
ATOM 681 C CA . LEU A 1 89 ? 13.340 -2.013 -19.608 1.00 89.56 89 LEU A CA 1
ATOM 682 C C . LEU A 1 89 ? 14.172 -3.208 -19.129 1.00 89.56 89 LEU A C 1
ATOM 684 O O . LEU A 1 89 ? 14.277 -4.203 -19.841 1.00 89.56 89 LEU A O 1
ATOM 688 N N . TYR A 1 90 ? 14.733 -3.136 -17.921 1.00 89.69 90 TYR A N 1
ATOM 689 C CA . TYR A 1 90 ? 15.587 -4.198 -17.383 1.00 89.69 90 TYR A CA 1
ATOM 690 C C . TYR A 1 90 ? 14.826 -5.490 -17.088 1.00 89.69 90 TYR A C 1
ATOM 692 O O . TYR A 1 90 ? 15.391 -6.573 -17.217 1.00 89.69 90 TYR A O 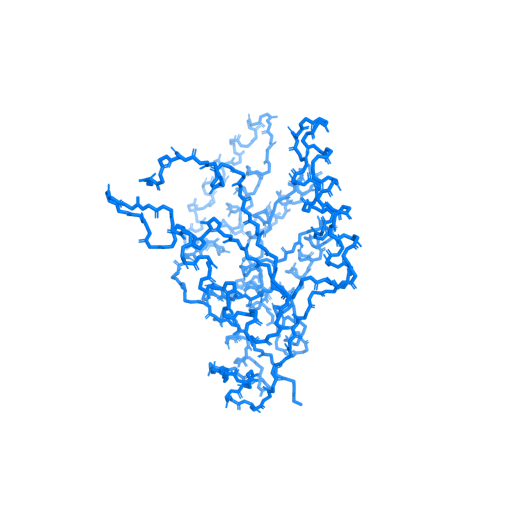1
ATOM 700 N N . SER A 1 91 ? 13.541 -5.389 -16.747 1.00 87.81 91 SER A N 1
ATOM 701 C CA . SER A 1 91 ? 12.664 -6.551 -16.569 1.00 87.81 91 SER A CA 1
ATOM 702 C C . SER A 1 91 ? 12.141 -7.151 -17.872 1.00 87.81 91 SER A C 1
ATOM 704 O O . SER A 1 91 ? 11.585 -8.253 -17.861 1.00 87.81 91 SER A O 1
ATOM 706 N N . SER A 1 92 ? 12.328 -6.465 -19.002 1.00 85.62 92 SER A N 1
ATOM 707 C CA . SER A 1 92 ? 11.879 -6.962 -20.295 1.00 85.62 92 SER A CA 1
ATOM 708 C C . SER A 1 92 ? 12.653 -8.222 -20.717 1.00 85.62 92 SER A C 1
ATOM 710 O O . SER A 1 92 ? 13.843 -8.355 -20.410 1.00 85.62 92 SER A O 1
ATOM 712 N N . PRO A 1 93 ? 12.027 -9.133 -21.491 1.00 79.50 93 PRO A N 1
ATOM 713 C CA . PRO A 1 93 ? 12.680 -10.357 -21.961 1.00 79.50 93 PRO A CA 1
ATOM 714 C C . PRO A 1 93 ? 13.944 -10.131 -22.800 1.00 79.50 93 PRO A C 1
ATOM 716 O O . PRO A 1 93 ? 14.737 -11.051 -22.955 1.00 79.50 93 PRO A O 1
ATOM 719 N N . GLN A 1 94 ? 14.110 -8.937 -23.376 1.00 79.94 94 GLN A N 1
ATOM 720 C CA . GLN A 1 94 ? 15.238 -8.605 -24.250 1.00 79.94 94 GLN A CA 1
ATOM 721 C C . GLN A 1 94 ? 16.504 -8.240 -23.472 1.00 79.94 94 GLN A C 1
ATOM 723 O O . GLN A 1 94 ? 17.598 -8.477 -23.976 1.00 79.94 94 GLN A O 1
ATOM 728 N N . TYR A 1 95 ? 16.357 -7.659 -22.277 1.00 82.62 95 TYR A N 1
ATOM 729 C CA . TYR A 1 95 ? 17.484 -7.186 -21.472 1.00 82.62 95 TYR A CA 1
ATOM 730 C C . TYR A 1 95 ? 17.747 -8.107 -20.280 1.00 82.62 95 TYR A C 1
ATOM 732 O O . TYR A 1 95 ? 18.881 -8.534 -20.106 1.00 82.62 95 TYR A O 1
ATOM 740 N N . GLN A 1 96 ? 16.713 -8.437 -19.494 1.00 84.19 96 GLN A N 1
ATOM 741 C CA . GLN A 1 96 ? 16.810 -9.283 -18.293 1.00 84.19 96 GLN A CA 1
ATOM 742 C C . GLN A 1 96 ? 18.019 -8.955 -17.390 1.00 84.19 96 GLN A C 1
ATOM 744 O O . GLN A 1 96 ? 18.734 -9.846 -16.935 1.00 84.19 96 GLN A O 1
ATOM 749 N N . ASP A 1 97 ? 18.248 -7.669 -17.115 1.00 87.88 97 ASP A N 1
ATOM 750 C CA . ASP A 1 97 ? 19.390 -7.209 -16.316 1.00 87.88 97 ASP A CA 1
ATOM 751 C C . ASP A 1 97 ? 18.984 -7.010 -14.847 1.00 87.88 97 ASP A C 1
ATOM 753 O O . ASP A 1 97 ? 18.524 -5.942 -14.429 1.00 87.88 97 ASP A O 1
ATOM 757 N N . PHE A 1 98 ? 19.119 -8.077 -14.057 1.00 88.25 98 PHE A N 1
ATOM 758 C CA . PHE A 1 98 ? 18.783 -8.058 -12.633 1.00 88.25 98 PHE A CA 1
ATOM 759 C C . PHE A 1 98 ? 19.699 -7.133 -11.821 1.00 88.25 98 PHE A C 1
ATOM 761 O O . PHE A 1 98 ? 19.223 -6.410 -10.946 1.00 88.25 98 PHE A O 1
ATOM 768 N N . ASP A 1 99 ? 20.997 -7.103 -12.128 1.00 89.62 99 ASP A N 1
ATOM 769 C CA . ASP A 1 99 ? 21.970 -6.300 -11.384 1.00 89.62 99 ASP A CA 1
ATOM 770 C C . ASP A 1 99 ? 21.727 -4.800 -11.588 1.00 89.62 99 ASP A C 1
ATOM 772 O O . ASP A 1 99 ? 21.820 -4.009 -10.644 1.00 89.62 99 ASP A O 1
ATOM 776 N N . ALA A 1 100 ? 21.383 -4.384 -12.811 1.00 90.19 100 ALA A N 1
ATOM 777 C CA . ALA A 1 100 ? 20.995 -3.007 -13.090 1.00 90.19 100 ALA A CA 1
ATOM 778 C C . ALA A 1 100 ? 19.666 -2.634 -12.416 1.00 90.19 100 ALA A C 1
ATOM 780 O O . ALA A 1 100 ? 19.557 -1.542 -11.850 1.00 90.19 100 ALA A O 1
ATOM 781 N N . ALA A 1 101 ? 18.683 -3.540 -12.407 1.00 90.81 101 ALA A N 1
ATOM 782 C CA . ALA A 1 101 ? 17.419 -3.323 -11.707 1.00 90.81 101 ALA A CA 1
ATOM 783 C C . ALA A 1 101 ? 17.622 -3.168 -10.188 1.00 90.81 101 ALA A C 1
ATOM 785 O O . ALA A 1 101 ? 17.075 -2.245 -9.586 1.00 90.81 101 ALA A O 1
ATOM 786 N N . MET A 1 102 ? 18.475 -3.993 -9.575 1.00 90.38 102 MET A N 1
ATOM 787 C CA . MET A 1 102 ? 18.796 -3.898 -8.147 1.00 90.38 102 MET A CA 1
ATOM 788 C C . MET A 1 102 ? 19.544 -2.611 -7.784 1.00 90.38 102 MET A C 1
ATOM 790 O O . MET A 1 102 ? 19.313 -2.058 -6.711 1.00 90.38 102 MET A O 1
ATOM 794 N N . LYS A 1 103 ? 20.385 -2.073 -8.677 1.00 92.31 103 LYS A N 1
ATOM 795 C CA . LYS A 1 103 ? 21.005 -0.749 -8.477 1.00 92.31 103 LYS A CA 1
ATOM 796 C C . LYS A 1 103 ? 19.966 0.374 -8.444 1.00 92.31 103 LYS A C 1
ATOM 798 O O . LYS A 1 103 ? 20.095 1.277 -7.623 1.00 92.31 103 LYS A O 1
ATOM 803 N N . LEU A 1 104 ? 18.940 0.314 -9.299 1.00 91.56 104 LEU A N 1
ATOM 804 C CA . LEU A 1 104 ? 17.835 1.282 -9.261 1.00 91.56 104 LEU A CA 1
ATOM 805 C C . LEU A 1 104 ? 17.031 1.170 -7.964 1.00 91.56 104 LEU A C 1
ATOM 807 O O . LEU A 1 104 ? 16.667 2.189 -7.388 1.00 91.56 104 LEU A O 1
ATOM 811 N N . VAL A 1 105 ? 16.781 -0.055 -7.496 1.00 90.94 105 VAL A N 1
ATOM 812 C CA . VAL A 1 105 ? 16.097 -0.301 -6.218 1.00 90.94 105 VAL A CA 1
ATOM 813 C C . VAL A 1 105 ? 16.896 0.258 -5.048 1.00 90.94 105 VAL A C 1
ATOM 815 O O . VAL A 1 105 ? 16.327 0.946 -4.210 1.00 90.94 105 VAL A O 1
ATOM 818 N N . ALA A 1 106 ? 18.209 0.031 -5.016 1.00 91.19 106 ALA A N 1
ATOM 819 C CA . ALA A 1 106 ? 19.064 0.569 -3.965 1.00 91.19 106 ALA A CA 1
ATOM 820 C C . ALA A 1 106 ? 19.050 2.110 -3.942 1.00 91.19 106 ALA A C 1
ATOM 822 O O . ALA A 1 106 ? 18.998 2.704 -2.866 1.00 91.19 106 ALA A O 1
ATOM 823 N N . ASP A 1 107 ? 19.049 2.769 -5.109 1.00 91.19 107 ASP A N 1
ATOM 824 C CA . ASP A 1 107 ? 18.925 4.232 -5.184 1.00 91.19 107 ASP A CA 1
ATOM 825 C C . ASP A 1 107 ? 17.531 4.711 -4.730 1.00 91.19 107 ASP A C 1
ATOM 827 O O . ASP A 1 107 ? 17.447 5.649 -3.937 1.00 91.19 107 ASP A O 1
ATOM 831 N N . LEU A 1 108 ? 16.450 4.029 -5.133 1.00 90.50 108 LEU A N 1
ATOM 832 C CA . LEU A 1 108 ? 15.080 4.294 -4.666 1.00 90.50 108 LEU A CA 1
ATOM 833 C C . LEU A 1 108 ? 14.962 4.222 -3.137 1.00 90.50 108 LEU A C 1
ATOM 835 O O . LEU A 1 108 ? 14.472 5.162 -2.508 1.00 90.50 108 LEU A O 1
ATOM 839 N N . GLU A 1 109 ? 15.448 3.136 -2.541 1.00 89.94 109 GLU A N 1
ATOM 840 C CA . GLU A 1 109 ? 15.391 2.907 -1.095 1.00 89.94 109 GLU A CA 1
ATOM 841 C C . GLU A 1 109 ? 16.262 3.904 -0.332 1.00 89.94 109 GLU A C 1
ATOM 843 O O . GLU A 1 109 ? 15.836 4.438 0.690 1.00 89.94 109 GLU A O 1
ATOM 848 N N . SER A 1 110 ? 17.442 4.252 -0.863 1.00 90.62 110 SER A N 1
ATOM 849 C CA . SER A 1 110 ? 18.307 5.278 -0.258 1.00 90.62 110 SER A CA 1
ATOM 850 C C . SER A 1 110 ? 17.652 6.664 -0.190 1.00 90.62 110 SER A C 1
ATOM 852 O O . SER A 1 110 ? 18.054 7.506 0.612 1.00 90.62 110 SER A O 1
ATOM 854 N N . ARG A 1 111 ? 16.626 6.899 -1.017 1.00 89.19 111 ARG A N 1
ATOM 855 C CA . ARG A 1 111 ? 15.829 8.132 -1.054 1.00 89.19 111 ARG A CA 1
ATOM 856 C C . ARG A 1 111 ? 14.528 8.031 -0.253 1.00 89.19 111 ARG A C 1
ATOM 858 O O . ARG A 1 111 ? 13.736 8.969 -0.295 1.00 89.19 111 ARG A O 1
ATOM 865 N N . GLY A 1 112 ? 14.310 6.928 0.464 1.00 87.81 112 GLY A N 1
ATOM 866 C CA . GLY A 1 112 ? 13.144 6.715 1.321 1.00 87.81 112 GLY A CA 1
ATOM 867 C C . GLY A 1 112 ? 11.886 6.249 0.586 1.00 87.81 112 GLY A C 1
ATOM 868 O O . GLY A 1 112 ? 10.796 6.350 1.144 1.00 87.81 112 GLY A O 1
ATOM 869 N N . PHE A 1 113 ? 11.999 5.761 -0.654 1.00 88.88 113 PHE A N 1
ATOM 870 C CA . PHE A 1 113 ? 10.859 5.157 -1.344 1.00 88.88 113 PHE A CA 1
ATOM 871 C C . PHE A 1 113 ? 10.699 3.689 -0.952 1.00 88.88 113 PHE A C 1
ATOM 873 O O . PHE A 1 113 ? 11.658 2.920 -0.984 1.00 88.88 113 PHE A O 1
ATOM 880 N N . THR A 1 114 ? 9.462 3.294 -0.664 1.00 86.56 114 THR A N 1
ATOM 881 C CA . THR A 1 114 ? 9.050 1.892 -0.593 1.00 86.56 114 THR A CA 1
ATOM 882 C C . THR A 1 114 ? 8.628 1.411 -1.982 1.00 86.56 114 THR A C 1
ATOM 884 O O . THR A 1 114 ? 8.123 2.182 -2.803 1.00 86.56 114 THR A O 1
ATOM 887 N N . LEU A 1 115 ? 8.886 0.139 -2.284 1.00 88.38 115 LEU A N 1
ATOM 888 C CA . LEU A 1 115 ? 8.497 -0.447 -3.567 1.00 88.38 115 LEU A CA 1
ATOM 889 C C . LEU A 1 115 ? 7.002 -0.776 -3.565 1.00 88.38 115 LEU A C 1
ATOM 891 O O . LEU A 1 115 ? 6.507 -1.364 -2.611 1.00 88.38 115 LEU A O 1
ATOM 895 N N . GLY A 1 116 ? 6.299 -0.448 -4.648 1.00 88.25 116 GLY A N 1
ATOM 896 C CA . GLY A 1 116 ? 4.927 -0.898 -4.857 1.00 88.25 116 GLY A CA 1
ATOM 897 C C . GLY A 1 116 ? 4.859 -2.258 -5.553 1.00 88.25 116 GLY A C 1
ATOM 898 O O . GLY A 1 116 ? 5.869 -2.841 -5.959 1.00 88.25 116 GLY A O 1
ATOM 899 N N . GLU A 1 117 ? 3.634 -2.745 -5.759 1.00 89.06 117 GLU A N 1
ATOM 900 C CA . GLU A 1 117 ? 3.379 -4.006 -6.470 1.00 89.06 117 GLU A CA 1
ATOM 901 C C . GLU A 1 117 ? 3.958 -4.009 -7.893 1.00 89.06 117 GLU A C 1
ATOM 903 O O . GLU A 1 117 ? 4.519 -5.011 -8.341 1.00 89.06 117 GLU A O 1
ATOM 908 N N . ALA A 1 118 ? 3.877 -2.872 -8.593 1.00 87.44 118 ALA A N 1
ATOM 909 C CA . ALA A 1 118 ? 4.395 -2.734 -9.949 1.00 87.44 118 ALA A CA 1
ATOM 910 C C . ALA A 1 118 ? 5.920 -2.909 -9.984 1.00 87.44 118 ALA A C 1
ATOM 912 O O . ALA A 1 118 ? 6.431 -3.704 -10.776 1.00 87.44 118 ALA A O 1
ATOM 913 N N . GLU A 1 119 ? 6.650 -2.220 -9.107 1.00 89.38 119 GLU A N 1
ATOM 914 C CA . GLU A 1 119 ? 8.109 -2.302 -9.031 1.00 89.38 119 GLU A CA 1
ATOM 915 C C . GLU A 1 119 ? 8.579 -3.703 -8.635 1.00 89.38 119 GLU A C 1
ATOM 917 O O . GLU A 1 119 ? 9.501 -4.239 -9.256 1.00 89.38 119 GLU A O 1
ATOM 922 N N . LEU A 1 120 ? 7.907 -4.325 -7.662 1.00 90.38 120 LEU A N 1
ATOM 923 C CA . LEU A 1 120 ? 8.172 -5.708 -7.269 1.00 90.38 120 LEU A CA 1
ATOM 924 C C . LEU A 1 120 ? 7.917 -6.672 -8.434 1.00 90.38 120 LEU A C 1
ATOM 926 O O . LEU A 1 120 ? 8.747 -7.539 -8.695 1.00 90.38 120 LEU A O 1
ATOM 930 N N . SER A 1 121 ? 6.839 -6.482 -9.203 1.00 89.69 121 SER A N 1
ATOM 931 C CA . SER A 1 121 ? 6.555 -7.317 -10.376 1.00 89.69 121 SER A CA 1
ATOM 932 C C . SER A 1 121 ? 7.673 -7.255 -11.428 1.00 89.69 121 SER A C 1
ATOM 934 O O . SER A 1 121 ? 8.042 -8.289 -11.988 1.00 89.69 121 SER A O 1
ATOM 936 N N . TYR A 1 122 ? 8.276 -6.080 -11.658 1.00 89.12 122 TYR A N 1
ATOM 937 C CA . TYR A 1 122 ? 9.410 -5.938 -12.576 1.00 89.12 122 TYR A CA 1
ATOM 938 C C . TYR A 1 122 ? 10.642 -6.690 -12.066 1.00 89.12 122 TYR A C 1
ATOM 940 O O . TYR A 1 122 ? 11.258 -7.434 -12.828 1.00 89.12 122 TYR A O 1
ATOM 948 N N . LEU A 1 123 ? 10.966 -6.566 -10.776 1.00 89.75 123 LEU A N 1
ATOM 949 C CA . LEU A 1 123 ? 12.102 -7.274 -10.176 1.00 89.75 123 LEU A CA 1
ATOM 950 C C . LEU A 1 123 ? 11.937 -8.788 -10.239 1.00 89.75 123 LEU A C 1
ATOM 952 O O . LEU A 1 123 ? 12.874 -9.502 -10.592 1.00 89.75 123 LEU A O 1
ATOM 956 N N . LEU A 1 124 ? 10.733 -9.282 -9.952 1.00 88.25 124 LEU A N 1
ATOM 957 C CA . LEU A 1 124 ? 10.445 -10.709 -10.008 1.00 88.25 124 LEU A CA 1
ATOM 958 C C . LEU A 1 124 ? 10.605 -11.266 -11.438 1.00 88.25 124 LEU A C 1
ATOM 960 O O . LEU A 1 124 ? 11.049 -12.397 -11.623 1.00 88.25 124 LEU A O 1
ATOM 964 N N . ARG A 1 125 ? 10.305 -10.472 -12.473 1.00 86.62 125 ARG A N 1
ATOM 965 C CA . ARG A 1 125 ? 10.429 -10.900 -13.878 1.00 86.62 125 ARG A CA 1
ATOM 966 C C . ARG A 1 125 ? 11.871 -11.046 -14.361 1.00 86.62 125 ARG A C 1
ATOM 968 O O . ARG A 1 125 ? 12.129 -11.980 -15.129 1.00 86.62 125 ARG A O 1
ATOM 975 N N . CYS A 1 126 ? 12.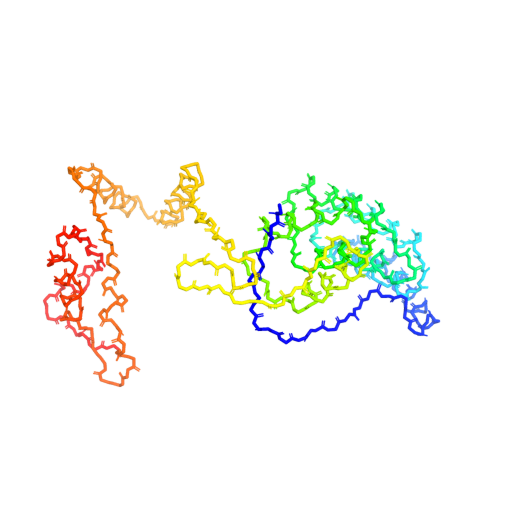795 -10.179 -13.934 1.00 86.69 126 CYS A N 1
ATOM 976 C CA . CYS A 1 126 ? 14.227 -10.313 -14.253 1.00 86.69 126 CYS A CA 1
ATOM 977 C C . CYS A 1 126 ? 15.024 -11.135 -13.237 1.00 86.69 126 CYS A C 1
ATOM 979 O O . CYS A 1 126 ? 16.195 -11.401 -13.485 1.00 86.69 126 CYS A O 1
ATOM 981 N N . CYS A 1 127 ? 14.424 -11.560 -12.125 1.00 86.00 127 CYS A N 1
ATOM 982 C CA . CYS A 1 127 ? 15.125 -12.357 -11.127 1.00 86.00 127 CYS A CA 1
ATOM 983 C C . CYS A 1 127 ? 15.650 -13.682 -11.723 1.00 86.00 127 CYS A C 1
ATOM 985 O O . CYS A 1 127 ? 14.864 -14.446 -12.308 1.00 86.00 127 CYS A O 1
ATOM 987 N N . PRO A 1 128 ? 16.952 -13.990 -11.559 1.00 81.50 128 PRO A N 1
ATOM 988 C CA . PRO A 1 128 ? 17.498 -15.299 -11.900 1.00 81.50 128 PRO A CA 1
ATOM 989 C C . PRO A 1 128 ? 17.012 -16.371 -10.909 1.00 81.50 128 PRO A C 1
ATOM 991 O O . PRO A 1 128 ? 16.636 -16.059 -9.778 1.00 81.50 128 PRO A O 1
ATOM 994 N N . ALA A 1 129 ? 17.037 -17.640 -11.325 1.00 74.25 129 ALA A N 1
ATOM 995 C CA . ALA A 1 129 ? 16.710 -18.771 -10.450 1.00 74.25 129 ALA A CA 1
ATOM 996 C C . ALA A 1 129 ? 17.752 -18.939 -9.321 1.00 74.25 129 ALA A C 1
ATOM 998 O O . ALA A 1 129 ? 18.943 -18.692 -9.537 1.00 74.25 129 ALA A O 1
ATOM 999 N N . GLY A 1 130 ? 17.322 -19.383 -8.132 1.00 71.31 130 GLY A N 1
ATOM 1000 C CA . GLY A 1 130 ? 18.174 -19.599 -6.956 1.00 71.31 130 GLY A CA 1
ATOM 1001 C C . GLY A 1 130 ? 17.857 -18.677 -5.768 1.00 71.31 130 GLY A C 1
ATOM 1002 O O . GLY A 1 130 ? 16.732 -18.221 -5.594 1.00 71.31 130 GLY A O 1
ATOM 1003 N N . LYS A 1 131 ? 18.873 -18.373 -4.938 1.00 63.41 131 LYS A N 1
ATOM 1004 C CA . LYS A 1 131 ? 18.744 -17.671 -3.632 1.00 63.41 131 LYS A CA 1
ATOM 1005 C C . LYS A 1 131 ? 18.102 -16.274 -3.676 1.00 63.41 131 LYS A C 1
ATOM 1007 O O . LYS A 1 131 ? 17.810 -15.708 -2.627 1.00 63.41 131 LYS A O 1
ATOM 1012 N N . SER A 1 132 ? 17.897 -15.715 -4.864 1.00 71.62 132 SER A N 1
ATOM 1013 C CA . SER A 1 132 ? 17.195 -14.446 -5.051 1.00 71.62 132 SER A CA 1
ATOM 1014 C C . SER A 1 132 ? 15.677 -14.573 -4.849 1.00 71.62 132 SER A C 1
ATOM 1016 O O . SER A 1 132 ? 15.042 -13.566 -4.537 1.00 71.62 132 SER A O 1
ATOM 1018 N N . PHE A 1 133 ? 15.105 -15.786 -4.958 1.00 73.00 133 PHE A N 1
ATOM 1019 C CA . PHE A 1 133 ? 13.680 -16.033 -4.701 1.00 73.00 133 PHE A CA 1
ATOM 1020 C C . PHE A 1 133 ? 13.311 -15.695 -3.258 1.00 73.00 133 PHE A C 1
ATOM 1022 O O . PHE A 1 133 ? 12.437 -14.863 -3.042 1.00 73.00 133 PHE A O 1
ATOM 1029 N N . ASP A 1 134 ? 14.004 -16.285 -2.278 1.00 76.56 134 ASP A N 1
ATOM 1030 C CA . ASP A 1 134 ? 13.683 -16.101 -0.856 1.00 76.56 134 ASP A CA 1
ATOM 1031 C C . ASP A 1 134 ? 13.736 -14.622 -0.463 1.00 76.56 134 ASP A C 1
ATOM 1033 O O . ASP A 1 134 ? 12.822 -14.110 0.177 1.00 76.56 134 ASP A O 1
ATOM 1037 N N . PHE A 1 135 ? 14.765 -13.908 -0.929 1.00 82.50 135 PHE A N 1
ATOM 1038 C CA . PHE A 1 135 ? 14.917 -12.479 -0.672 1.00 82.50 135 PHE A CA 1
ATOM 1039 C C . PHE A 1 135 ? 13.756 -11.652 -1.241 1.00 82.50 135 PHE A C 1
ATOM 1041 O O . PHE A 1 135 ? 13.201 -10.805 -0.541 1.00 82.50 135 PHE A O 1
ATOM 1048 N N . LEU A 1 136 ? 13.376 -11.875 -2.504 1.00 83.56 136 LEU A N 1
ATOM 1049 C CA . LEU A 1 136 ? 12.287 -11.114 -3.118 1.00 83.56 136 LEU A CA 1
ATOM 1050 C C . LEU A 1 136 ? 10.916 -11.533 -2.585 1.00 83.56 136 LEU A C 1
ATOM 1052 O O . LEU A 1 136 ? 10.060 -10.672 -2.417 1.00 83.56 136 LEU A O 1
ATOM 1056 N N . ALA A 1 137 ? 10.706 -12.812 -2.282 1.00 80.25 137 ALA A N 1
ATOM 1057 C CA . ALA A 1 137 ? 9.478 -13.303 -1.668 1.00 80.25 137 ALA A CA 1
ATOM 1058 C C . ALA A 1 137 ? 9.283 -12.708 -0.267 1.00 80.25 137 ALA A C 1
ATOM 1060 O O . ALA A 1 137 ? 8.187 -12.247 0.049 1.00 80.25 137 ALA A O 1
ATOM 1061 N N . ASP A 1 138 ? 10.348 -12.642 0.538 1.00 82.12 138 ASP A N 1
ATOM 1062 C CA . ASP A 1 138 ? 10.340 -11.952 1.830 1.00 82.12 138 ASP A CA 1
ATOM 1063 C C . ASP A 1 138 ? 10.046 -10.463 1.652 1.00 82.12 138 ASP A C 1
ATOM 1065 O O . ASP A 1 138 ? 9.247 -9.891 2.390 1.00 82.12 138 ASP A O 1
ATOM 1069 N N . LYS A 1 139 ? 10.640 -9.831 0.637 1.00 86.50 139 LYS A N 1
ATOM 1070 C CA . LYS A 1 139 ? 10.383 -8.422 0.342 1.00 86.50 139 LYS A CA 1
ATOM 1071 C C . LYS A 1 139 ? 8.925 -8.168 -0.035 1.00 86.50 139 LYS A C 1
ATOM 1073 O O . LYS A 1 139 ? 8.335 -7.233 0.493 1.00 86.50 139 LYS A O 1
ATOM 1078 N N . VAL A 1 140 ? 8.329 -9.003 -0.888 1.00 86.31 140 VAL A N 1
ATOM 1079 C CA . VAL A 1 140 ? 6.901 -8.908 -1.235 1.00 86.31 140 VAL A CA 1
ATOM 1080 C C . VAL A 1 140 ? 6.041 -9.099 0.015 1.00 86.31 140 VAL A C 1
ATOM 1082 O O . VAL A 1 140 ? 5.200 -8.251 0.287 1.00 86.31 140 VAL A O 1
ATOM 1085 N N . ALA A 1 141 ? 6.290 -10.147 0.805 1.00 82.62 141 ALA A N 1
ATOM 1086 C CA . ALA A 1 141 ? 5.501 -10.457 1.999 1.00 82.62 141 ALA A CA 1
ATOM 1087 C C . ALA A 1 141 ? 5.576 -9.377 3.094 1.00 82.62 141 ALA A C 1
ATOM 1089 O O . ALA A 1 141 ? 4.629 -9.230 3.855 1.00 82.62 141 ALA A O 1
ATOM 1090 N N . ASN A 1 142 ? 6.685 -8.636 3.178 1.00 82.44 142 ASN A N 1
ATOM 1091 C CA . ASN A 1 142 ? 6.861 -7.559 4.158 1.00 82.44 142 ASN A CA 1
ATOM 1092 C C . ASN A 1 142 ? 6.431 -6.176 3.643 1.00 82.44 142 ASN A C 1
ATOM 1094 O O . ASN A 1 142 ? 6.397 -5.234 4.426 1.00 82.44 142 ASN A O 1
ATOM 1098 N N . THR A 1 143 ? 6.177 -6.026 2.340 1.00 83.44 143 THR A N 1
ATOM 1099 C CA . THR A 1 143 ? 5.834 -4.724 1.737 1.00 83.44 143 THR A CA 1
ATOM 1100 C C . THR A 1 143 ? 4.375 -4.659 1.290 1.00 83.44 143 THR A C 1
ATOM 1102 O O . THR A 1 143 ? 3.803 -3.574 1.244 1.00 83.44 143 THR A O 1
ATOM 1105 N N . ILE A 1 144 ? 3.779 -5.796 0.920 1.00 84.50 144 ILE A N 1
ATOM 1106 C CA . ILE A 1 144 ? 2.445 -5.868 0.320 1.00 84.50 144 ILE A CA 1
ATOM 1107 C C . ILE A 1 144 ? 1.503 -6.643 1.242 1.00 84.50 144 ILE A C 1
ATOM 1109 O O . ILE A 1 144 ? 1.582 -7.868 1.325 1.00 84.50 144 ILE A O 1
ATOM 1113 N N . ASP A 1 145 ? 0.574 -5.927 1.875 1.00 77.88 145 ASP A N 1
ATOM 1114 C CA . ASP A 1 145 ? -0.446 -6.520 2.754 1.00 77.88 145 ASP A CA 1
ATOM 1115 C C . ASP A 1 145 ? -1.481 -7.336 1.966 1.00 77.88 145 ASP A C 1
ATOM 1117 O O . ASP A 1 145 ? -1.877 -8.440 2.350 1.00 77.88 145 ASP A O 1
ATOM 1121 N N . ALA A 1 146 ? -1.913 -6.791 0.828 1.00 80.12 146 ALA A N 1
ATOM 1122 C CA . ALA A 1 146 ? -2.828 -7.433 -0.101 1.00 80.12 146 ALA A CA 1
ATOM 1123 C C . ALA A 1 146 ? -2.381 -7.138 -1.531 1.00 80.12 146 ALA A C 1
ATOM 1125 O O . ALA A 1 146 ? -2.274 -5.983 -1.933 1.00 80.12 146 ALA A O 1
ATOM 1126 N N . VAL A 1 147 ? -2.132 -8.197 -2.297 1.00 81.69 147 VAL A N 1
ATOM 1127 C CA . VAL A 1 147 ? -1.811 -8.125 -3.719 1.00 81.69 147 VAL A CA 1
ATOM 1128 C C . VAL A 1 147 ? -3.078 -7.746 -4.459 1.00 81.69 147 VAL A C 1
ATOM 1130 O O . VAL A 1 147 ? -4.004 -8.546 -4.564 1.00 81.69 147 VAL A O 1
ATOM 1133 N N . THR A 1 148 ? -3.131 -6.531 -4.974 1.00 81.81 148 THR A N 1
ATOM 1134 C CA . THR A 1 148 ? -4.233 -6.073 -5.813 1.00 81.81 148 THR A CA 1
ATOM 1135 C C . THR A 1 148 ? -3.942 -6.319 -7.283 1.00 81.81 148 THR A C 1
ATOM 1137 O O . THR A 1 148 ? -4.861 -6.566 -8.050 1.00 81.81 148 THR A O 1
ATOM 1140 N N . ASP A 1 149 ? -2.681 -6.322 -7.698 1.00 81.06 149 ASP A N 1
ATOM 1141 C CA . ASP A 1 149 ? -2.261 -6.391 -9.087 1.00 81.06 149 ASP A CA 1
ATOM 1142 C C . ASP A 1 149 ? -2.022 -7.837 -9.551 1.00 81.06 149 ASP A C 1
ATOM 1144 O O . ASP A 1 149 ? -1.109 -8.544 -9.102 1.00 81.06 149 ASP A O 1
ATOM 1148 N N . SER A 1 150 ? -2.798 -8.275 -10.545 1.00 82.94 150 SER A N 1
ATOM 1149 C CA . SER A 1 150 ? -2.625 -9.590 -11.179 1.00 82.94 150 SER A CA 1
ATOM 1150 C C . SER A 1 150 ? -1.218 -9.793 -11.757 1.00 82.94 150 SER A C 1
ATOM 1152 O O . SER A 1 150 ? -0.700 -10.912 -11.740 1.00 82.94 150 SER A O 1
ATOM 1154 N N . ARG A 1 151 ? -0.536 -8.718 -12.177 1.00 83.81 151 ARG A N 1
ATOM 1155 C CA . ARG A 1 151 ? 0.826 -8.771 -12.732 1.00 83.81 151 ARG A CA 1
ATOM 1156 C C . ARG A 1 151 ? 1.854 -9.254 -11.718 1.00 83.81 151 ARG A C 1
ATOM 1158 O O . ARG A 1 151 ? 2.809 -9.927 -12.112 1.00 83.81 151 ARG A O 1
ATOM 1165 N N . LEU A 1 152 ? 1.674 -8.913 -10.442 1.00 86.75 152 LEU A N 1
ATOM 1166 C CA . LEU A 1 152 ? 2.535 -9.386 -9.362 1.00 86.75 152 LEU A CA 1
ATOM 1167 C C . LEU A 1 152 ? 2.339 -10.892 -9.164 1.00 86.75 152 LEU A C 1
ATOM 1169 O O . LEU A 1 152 ? 3.312 -11.646 -9.157 1.00 86.75 152 LEU A O 1
ATOM 1173 N N . THR A 1 153 ? 1.083 -11.343 -9.129 1.00 84.75 153 THR A N 1
ATOM 1174 C CA . THR A 1 153 ? 0.737 -12.771 -9.041 1.00 84.75 153 THR A CA 1
ATOM 1175 C C . THR A 1 153 ? 1.339 -13.578 -10.197 1.00 84.75 153 THR A C 1
ATOM 1177 O O . THR A 1 153 ? 1.927 -14.641 -9.982 1.00 84.75 153 THR A O 1
ATOM 1180 N N . ASP A 1 154 ? 1.253 -13.070 -11.426 1.00 85.88 154 ASP A N 1
ATOM 1181 C CA . ASP A 1 154 ? 1.820 -13.732 -12.604 1.00 85.88 154 ASP A CA 1
ATOM 1182 C C . ASP A 1 154 ? 3.353 -13.749 -12.590 1.00 85.88 154 ASP A C 1
ATOM 1184 O O . ASP A 1 154 ? 3.969 -14.745 -12.985 1.00 85.88 154 ASP A O 1
ATOM 1188 N N . ALA A 1 155 ? 3.985 -12.680 -12.095 1.00 86.44 155 ALA A N 1
ATOM 1189 C CA . ALA A 1 155 ? 5.433 -12.630 -11.925 1.00 86.44 155 ALA A CA 1
ATOM 1190 C C . ALA A 1 155 ? 5.917 -13.668 -10.897 1.00 86.44 155 ALA A C 1
ATOM 1192 O O . ALA A 1 155 ? 6.904 -14.358 -11.156 1.00 86.44 155 ALA A O 1
ATOM 1193 N N . ILE A 1 156 ? 5.189 -13.850 -9.788 1.00 85.62 156 ILE A N 1
ATOM 1194 C CA . ILE A 1 156 ? 5.481 -14.874 -8.771 1.00 85.62 156 ILE A CA 1
ATOM 1195 C C . ILE A 1 156 ? 5.363 -16.280 -9.368 1.00 85.62 156 ILE A C 1
ATOM 1197 O O . ILE A 1 156 ? 6.280 -17.086 -9.221 1.00 85.62 156 ILE A O 1
ATOM 1201 N N . LYS A 1 157 ? 4.274 -16.573 -10.094 1.00 84.50 157 LYS A N 1
ATOM 1202 C CA . LYS A 1 157 ? 4.084 -17.873 -10.766 1.00 84.50 157 LYS A CA 1
ATOM 1203 C C . LYS A 1 157 ? 5.199 -18.159 -11.768 1.00 84.50 157 LYS A C 1
ATOM 1205 O O . LYS A 1 157 ? 5.772 -19.245 -11.762 1.00 84.50 157 LYS A O 1
ATOM 1210 N N . THR A 1 158 ? 5.520 -17.175 -12.609 1.00 83.62 158 THR A N 1
ATOM 1211 C CA . THR A 1 158 ? 6.570 -17.298 -13.629 1.00 83.62 158 THR A CA 1
ATOM 1212 C C . THR A 1 158 ? 7.933 -17.536 -12.989 1.00 83.62 158 THR A C 1
ATOM 1214 O O . THR A 1 158 ? 8.711 -18.340 -13.494 1.00 83.62 158 THR A O 1
ATOM 1217 N N . MET A 1 159 ? 8.232 -16.863 -11.876 1.00 79.69 159 MET A N 1
ATOM 1218 C CA . MET A 1 159 ? 9.471 -17.093 -11.140 1.00 79.69 159 MET A CA 1
ATOM 1219 C C . MET A 1 159 ? 9.503 -18.484 -10.506 1.00 79.69 159 MET A C 1
ATOM 1221 O O . MET A 1 159 ? 10.498 -19.183 -10.667 1.00 79.69 159 MET A O 1
ATOM 1225 N N . GLY A 1 160 ? 8.424 -18.907 -9.841 1.00 80.06 160 GLY A N 1
ATOM 1226 C CA . GLY A 1 160 ? 8.335 -20.238 -9.236 1.00 80.06 160 GLY A CA 1
ATOM 1227 C C . GLY A 1 160 ? 8.553 -21.360 -10.252 1.00 80.06 160 GLY A C 1
ATOM 1228 O O . GLY A 1 160 ? 9.257 -22.317 -9.974 1.00 80.06 160 GLY A O 1
ATOM 1229 N N . GLN A 1 161 ? 8.065 -21.200 -11.486 1.00 81.19 161 GLN A N 1
ATOM 1230 C CA . GLN A 1 161 ? 8.322 -22.156 -12.574 1.00 81.19 161 GLN A CA 1
ATOM 1231 C C . GLN A 1 161 ? 9.800 -22.249 -12.994 1.00 81.19 161 GLN A C 1
ATOM 1233 O O . GLN A 1 161 ? 10.201 -23.250 -13.587 1.00 81.19 161 GLN A O 1
ATOM 1238 N N . ARG A 1 162 ? 10.612 -21.217 -12.732 1.00 78.69 162 ARG A N 1
ATOM 1239 C CA . ARG A 1 162 ? 12.053 -21.211 -13.039 1.00 78.69 162 ARG A CA 1
ATOM 1240 C C . ARG A 1 162 ? 12.883 -21.897 -11.957 1.00 78.69 162 ARG A C 1
ATOM 1242 O O . ARG A 1 162 ? 14.014 -22.286 -12.244 1.00 78.69 162 ARG A O 1
ATOM 1249 N N . ASP A 1 163 ? 12.351 -22.034 -10.745 1.00 78.00 163 ASP A N 1
ATOM 1250 C CA . ASP A 1 163 ? 13.036 -22.662 -9.620 1.00 78.00 163 ASP A CA 1
ATOM 1251 C C . ASP A 1 163 ? 12.359 -23.981 -9.237 1.00 78.00 163 ASP A C 1
ATOM 1253 O O . ASP A 1 163 ? 11.322 -24.013 -8.584 1.00 78.00 163 ASP A O 1
ATOM 1257 N N . SER A 1 164 ? 12.985 -25.101 -9.601 1.00 78.25 164 SER A N 1
ATOM 1258 C CA . SER A 1 164 ? 12.467 -26.442 -9.301 1.00 78.25 164 SER A CA 1
ATOM 1259 C C . SER A 1 164 ? 12.359 -26.763 -7.805 1.00 78.25 164 SER A C 1
ATOM 1261 O O . SER A 1 164 ? 11.785 -27.790 -7.452 1.00 78.25 164 SER A O 1
ATOM 1263 N N . SER A 1 165 ? 12.961 -25.952 -6.929 1.00 79.44 165 SER A N 1
ATOM 1264 C CA . SER A 1 165 ? 12.877 -26.131 -5.476 1.00 79.44 165 SER A CA 1
ATOM 1265 C C . SER A 1 165 ? 11.651 -25.462 -4.846 1.00 79.44 165 SER A C 1
ATOM 1267 O O . SER A 1 165 ? 11.387 -25.679 -3.662 1.00 79.44 165 SER A O 1
ATOM 1269 N N . VAL A 1 166 ? 10.891 -24.689 -5.629 1.00 79.94 166 VAL A N 1
ATOM 1270 C CA . VAL A 1 166 ? 9.736 -23.918 -5.168 1.00 79.94 166 VAL A CA 1
ATOM 1271 C C . VAL A 1 166 ? 8.475 -24.375 -5.895 1.00 79.94 166 VAL A C 1
ATOM 1273 O O . VAL A 1 166 ? 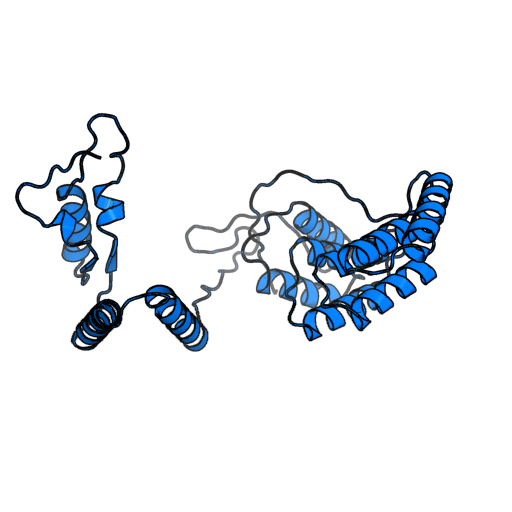8.442 -24.498 -7.115 1.00 79.94 166 VAL A O 1
ATOM 1276 N N . GLU A 1 167 ? 7.402 -24.579 -5.137 1.00 82.94 167 GLU A N 1
ATOM 1277 C CA . GLU A 1 167 ? 6.072 -24.848 -5.677 1.00 82.94 167 GLU A CA 1
ATOM 1278 C C . GLU A 1 167 ? 5.150 -23.660 -5.376 1.00 82.94 167 GLU A C 1
ATOM 1280 O O . GLU A 1 167 ? 5.037 -23.224 -4.229 1.00 82.94 167 GLU A O 1
ATOM 1285 N N . VAL A 1 168 ? 4.500 -23.117 -6.411 1.00 83.69 168 VAL A N 1
ATOM 1286 C CA . VAL A 1 168 ? 3.571 -21.983 -6.293 1.00 83.69 168 VAL A CA 1
ATOM 1287 C C . VAL A 1 168 ? 2.160 -22.465 -6.601 1.00 83.69 168 VAL A C 1
ATOM 1289 O O . VAL A 1 168 ? 1.867 -22.855 -7.732 1.00 83.69 168 VAL A O 1
ATOM 1292 N N . LEU A 1 169 ? 1.277 -22.404 -5.604 1.00 84.00 169 LEU A N 1
ATOM 1293 C CA . LEU A 1 169 ? -0.099 -22.889 -5.694 1.00 84.00 169 LEU A CA 1
ATOM 1294 C C . LEU A 1 169 ? -1.078 -21.839 -5.154 1.00 84.00 169 LEU A C 1
ATOM 1296 O O . LEU A 1 169 ? -0.812 -21.252 -4.103 1.00 84.00 169 LEU A O 1
ATOM 1300 N N . PRO A 1 170 ? -2.226 -21.616 -5.816 1.00 84.81 170 PRO A N 1
ATOM 1301 C CA . PRO A 1 170 ? -3.341 -20.928 -5.182 1.00 84.81 170 PRO A CA 1
ATOM 1302 C C . PRO A 1 170 ? -3.910 -21.811 -4.060 1.00 84.81 170 PRO A C 1
ATOM 1304 O O . PRO A 1 170 ? -4.110 -23.010 -4.245 1.00 84.81 170 PRO A O 1
ATOM 1307 N N . THR A 1 171 ? -4.171 -21.221 -2.897 1.00 88.50 171 THR A N 1
ATOM 1308 C CA . THR A 1 171 ? -4.732 -21.912 -1.728 1.00 88.50 171 THR A CA 1
ATOM 1309 C C . THR A 1 171 ? -5.614 -20.962 -0.936 1.00 88.50 171 THR A C 1
ATOM 1311 O O . THR A 1 171 ? -5.490 -19.744 -1.050 1.00 88.50 171 THR A O 1
ATOM 1314 N N . GLU A 1 172 ? -6.469 -21.530 -0.096 1.00 89.56 172 GLU A N 1
ATOM 1315 C CA . GLU A 1 172 ? -7.235 -20.798 0.905 1.00 89.56 172 GLU A CA 1
ATOM 1316 C C . GLU A 1 172 ? -6.554 -20.884 2.279 1.00 89.56 172 GLU A C 1
ATOM 1318 O O . GLU A 1 172 ? -5.626 -21.678 2.501 1.00 89.56 172 GLU A O 1
ATOM 1323 N N . VAL A 1 173 ? -7.012 -20.027 3.189 1.00 90.00 173 VAL A N 1
ATOM 1324 C CA . VAL A 1 173 ? -6.643 -20.017 4.605 1.00 90.00 173 VAL A CA 1
ATOM 1325 C C . VAL A 1 173 ? -7.910 -20.310 5.406 1.00 90.00 173 VAL A C 1
ATOM 1327 O O . VAL A 1 173 ? -8.946 -19.695 5.162 1.00 90.00 173 VAL A O 1
ATOM 1330 N N . SER A 1 174 ? -7.844 -21.259 6.341 1.00 91.69 174 SER A N 1
ATOM 1331 C CA . SER A 1 174 ? -8.985 -21.614 7.191 1.00 91.69 174 SER A CA 1
ATOM 1332 C C . SER A 1 174 ? -9.354 -20.481 8.155 1.00 91.69 174 SER A C 1
ATOM 1334 O O . SER A 1 174 ? -8.554 -19.578 8.404 1.00 91.69 174 SER A O 1
ATOM 1336 N N . ALA A 1 175 ? -10.541 -20.558 8.767 1.00 91.06 175 ALA A N 1
ATOM 1337 C CA . ALA A 1 175 ? -10.982 -19.594 9.782 1.00 91.06 175 ALA A CA 1
ATOM 1338 C C . ALA A 1 175 ? -10.024 -19.510 10.990 1.00 91.06 175 ALA A C 1
ATOM 1340 O O . ALA A 1 175 ? -9.912 -18.474 11.636 1.00 91.06 175 ALA A O 1
ATOM 1341 N N . GLU A 1 176 ? -9.284 -20.584 11.273 1.00 90.38 176 GLU A N 1
ATOM 1342 C CA . GLU A 1 176 ? -8.272 -20.663 12.330 1.00 90.38 176 GLU A CA 1
ATOM 1343 C C . GLU A 1 176 ? -6.888 -20.149 11.888 1.00 90.38 176 GLU A C 1
ATOM 1345 O O . GLU A 1 176 ? -5.925 -20.227 12.660 1.00 90.38 176 GLU A O 1
ATOM 1350 N N . GLY A 1 177 ? -6.769 -19.653 10.652 1.00 89.62 177 GLY A N 1
ATOM 1351 C CA . GLY A 1 177 ? -5.544 -19.094 10.087 1.00 89.62 177 GLY A CA 1
ATOM 1352 C C . GLY A 1 177 ? -4.569 -20.131 9.521 1.00 89.62 177 GLY A C 1
ATOM 1353 O O . GLY A 1 177 ? -3.377 -19.842 9.426 1.00 89.62 177 GLY A O 1
ATOM 1354 N N . ALA A 1 178 ? -5.013 -21.347 9.186 1.00 91.81 178 ALA A N 1
ATOM 1355 C CA . ALA A 1 178 ? -4.144 -22.392 8.635 1.00 91.81 178 ALA A CA 1
ATOM 1356 C C . ALA A 1 178 ? -4.198 -22.455 7.100 1.00 91.81 178 ALA A C 1
ATOM 1358 O O . ALA A 1 178 ? -5.272 -22.449 6.507 1.00 91.81 178 ALA A O 1
ATOM 1359 N N . CYS A 1 179 ? -3.037 -22.563 6.452 1.00 90.81 179 CYS A N 1
ATOM 1360 C CA . CYS A 1 179 ? -2.919 -22.758 5.006 1.00 90.81 179 CYS A CA 1
ATOM 1361 C C . CYS A 1 179 ? -3.461 -24.126 4.574 1.00 90.81 179 CYS A C 1
ATOM 1363 O O . CYS A 1 179 ? -2.956 -25.146 5.045 1.00 90.81 179 CYS A O 1
ATOM 1365 N N . SER A 1 180 ? -4.404 -24.181 3.630 1.00 91.44 180 SER A N 1
ATOM 1366 C CA . SER A 1 180 ? -4.963 -25.460 3.160 1.00 91.44 180 SER A CA 1
ATOM 1367 C C . SER A 1 180 ? -3.958 -26.333 2.397 1.00 91.44 180 SER A C 1
ATOM 1369 O O . SER A 1 180 ? -4.068 -27.555 2.443 1.00 91.44 180 SER A O 1
ATOM 1371 N N . ALA A 1 181 ? -2.966 -25.738 1.727 1.00 89.06 181 ALA A N 1
ATOM 1372 C CA . ALA A 1 181 ? -1.954 -26.484 0.976 1.00 89.06 181 ALA A CA 1
ATOM 1373 C C . ALA A 1 181 ? -0.835 -27.062 1.860 1.00 89.06 181 ALA A C 1
ATOM 1375 O O . ALA A 1 181 ? -0.385 -28.182 1.635 1.00 89.06 181 ALA A O 1
ATOM 1376 N N . THR A 1 182 ? -0.367 -26.311 2.864 1.00 88.81 182 THR A N 1
ATOM 1377 C CA . THR A 1 182 ? 0.802 -26.706 3.680 1.00 88.81 182 THR A CA 1
ATOM 1378 C C . THR A 1 182 ? 0.450 -27.132 5.103 1.00 88.81 182 THR A C 1
ATOM 1380 O O . THR A 1 182 ? 1.291 -27.703 5.795 1.00 88.81 182 THR A O 1
ATOM 1383 N N . GLY A 1 183 ? -0.758 -26.821 5.577 1.00 88.56 183 GLY A N 1
ATOM 1384 C CA . GLY A 1 183 ? -1.162 -26.983 6.976 1.00 88.56 183 GLY A CA 1
ATOM 1385 C C . GLY A 1 183 ? -0.476 -26.013 7.946 1.00 88.56 183 GLY A C 1
ATOM 1386 O O . GLY A 1 183 ? -0.719 -26.082 9.150 1.00 88.56 183 GLY A O 1
ATOM 1387 N N . ILE A 1 184 ? 0.385 -25.110 7.461 1.00 90.44 184 ILE A N 1
ATOM 1388 C CA . ILE A 1 184 ? 1.113 -24.159 8.306 1.00 90.44 184 ILE A CA 1
ATOM 1389 C C . ILE A 1 184 ? 0.151 -23.073 8.793 1.00 90.44 184 ILE A C 1
ATOM 1391 O O . ILE A 1 184 ? -0.566 -22.460 7.999 1.00 90.44 184 ILE A O 1
ATOM 1395 N N . LYS A 1 185 ? 0.161 -22.824 10.106 1.00 89.75 185 LYS A N 1
ATOM 1396 C CA . LYS A 1 185 ? -0.611 -21.751 10.737 1.00 89.75 185 LYS A CA 1
ATOM 1397 C C . LYS A 1 185 ? 0.090 -20.407 10.552 1.00 89.75 185 LYS A C 1
ATOM 1399 O O . LYS A 1 185 ? 1.271 -20.275 10.873 1.00 89.75 185 LYS A O 1
ATOM 1404 N N . LEU A 1 186 ? -0.648 -19.425 10.046 1.00 87.19 186 LEU A N 1
ATOM 1405 C CA . LEU A 1 186 ? -0.182 -18.054 9.904 1.00 87.19 186 LEU A CA 1
ATOM 1406 C C . LEU A 1 186 ? 0.018 -17.394 11.270 1.00 87.19 186 LEU A C 1
ATOM 1408 O O . LEU A 1 186 ? -0.673 -17.694 12.246 1.00 87.19 186 LEU A O 1
ATOM 1412 N N . ARG A 1 187 ? 0.993 -16.488 11.329 1.00 84.62 187 ARG A N 1
ATOM 1413 C CA . ARG A 1 187 ? 1.273 -15.671 12.509 1.00 84.62 187 ARG A CA 1
ATOM 1414 C C . ARG A 1 187 ? 0.341 -14.456 12.504 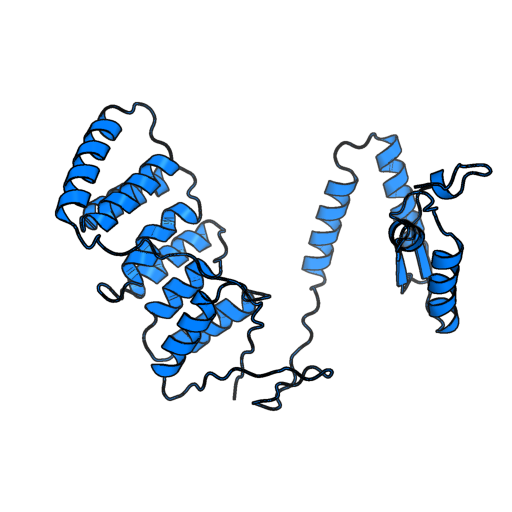1.00 84.62 187 ARG A C 1
ATOM 1416 O O . ARG A 1 187 ? 0.244 -13.797 11.474 1.00 84.62 187 ARG A O 1
ATOM 1423 N N . SER A 1 188 ? -0.275 -14.137 13.645 1.00 82.75 188 SER A N 1
ATOM 1424 C CA . SER A 1 188 ? -0.877 -12.811 13.855 1.00 82.75 188 SER A CA 1
ATOM 1425 C C . SER A 1 188 ? 0.241 -11.778 13.899 1.00 82.75 188 SER A C 1
ATOM 1427 O O . SER A 1 188 ? 1.207 -11.956 14.643 1.00 82.75 188 SER A O 1
ATOM 1429 N N . ILE A 1 189 ? 0.159 -10.755 13.060 1.00 82.50 189 ILE A N 1
ATOM 1430 C CA . ILE A 1 189 ? 1.093 -9.635 13.104 1.00 82.50 189 ILE A CA 1
ATOM 1431 C C . ILE A 1 189 ? 0.389 -8.540 13.885 1.00 82.50 189 ILE A C 1
ATOM 1433 O O . ILE A 1 189 ? -0.599 -7.986 13.411 1.00 82.50 189 ILE A O 1
ATOM 1437 N N . ASP A 1 190 ? 0.889 -8.283 15.085 1.00 83.31 190 ASP A N 1
ATOM 1438 C CA . ASP A 1 190 ? 0.421 -7.183 15.912 1.00 83.31 190 ASP A CA 1
ATOM 1439 C C . ASP A 1 190 ? 1.306 -5.960 15.642 1.00 83.31 190 ASP A C 1
ATOM 1441 O O . ASP A 1 190 ? 2.496 -6.102 15.342 1.00 83.31 190 ASP A O 1
ATOM 1445 N N . ILE A 1 191 ? 0.715 -4.769 15.734 1.00 85.94 191 ILE A N 1
ATOM 1446 C CA . ILE A 1 191 ? 1.443 -3.498 15.661 1.00 85.94 191 ILE A CA 1
ATOM 1447 C C . ILE A 1 191 ? 2.403 -3.443 16.854 1.00 85.94 191 ILE A C 1
ATOM 1449 O O . ILE A 1 191 ? 2.009 -3.763 17.978 1.00 85.94 191 ILE A O 1
ATOM 1453 N N . THR A 1 192 ? 3.656 -3.067 16.614 1.00 89.62 192 THR A N 1
ATOM 1454 C CA . THR A 1 192 ? 4.648 -2.923 17.690 1.00 89.62 192 THR A CA 1
ATOM 1455 C C . THR A 1 192 ? 4.306 -1.755 18.617 1.00 89.62 192 THR A C 1
ATOM 1457 O O . THR A 1 192 ? 3.603 -0.824 18.224 1.00 89.62 192 THR A O 1
ATOM 1460 N N . ASP A 1 193 ? 4.820 -1.769 19.850 1.00 91.31 193 ASP A N 1
ATOM 1461 C CA . ASP A 1 193 ? 4.606 -0.661 20.792 1.00 91.31 193 ASP A CA 1
ATOM 1462 C C . ASP A 1 193 ? 5.166 0.659 20.233 1.00 91.31 193 ASP A C 1
ATOM 1464 O O . ASP A 1 193 ? 4.574 1.719 20.440 1.00 91.31 193 ASP A O 1
ATOM 1468 N N . GLU A 1 194 ? 6.272 0.596 19.485 1.00 92.38 194 GLU A N 1
ATOM 1469 C CA . GLU A 1 194 ? 6.878 1.743 18.811 1.00 92.38 194 GLU A CA 1
ATOM 1470 C C . GLU A 1 194 ? 5.991 2.300 17.687 1.00 92.38 194 GLU A C 1
ATOM 1472 O O . GLU A 1 194 ? 5.727 3.504 17.662 1.00 92.38 194 GLU A O 1
ATOM 1477 N N . GLU A 1 195 ? 5.492 1.442 16.788 1.00 91.50 195 GLU A N 1
ATOM 1478 C CA . GLU A 1 195 ? 4.573 1.844 15.709 1.00 91.50 195 GLU A CA 1
ATOM 1479 C C . GLU A 1 195 ? 3.254 2.386 16.268 1.00 91.50 195 GLU A C 1
ATOM 1481 O O . GLU A 1 195 ? 2.699 3.354 15.746 1.00 91.50 195 GLU A O 1
ATOM 1486 N N . LEU A 1 196 ? 2.754 1.793 17.356 1.00 92.25 196 LEU A N 1
ATOM 1487 C CA . LEU A 1 196 ? 1.548 2.256 18.031 1.00 92.25 196 LEU A CA 1
ATOM 1488 C C . LEU A 1 196 ? 1.755 3.641 18.660 1.00 92.25 196 LEU A C 1
ATOM 1490 O O . LEU A 1 196 ? 0.862 4.486 18.576 1.00 92.25 196 LEU A O 1
ATOM 1494 N N . HIS A 1 197 ? 2.927 3.897 19.251 1.00 93.44 197 HIS A N 1
ATOM 1495 C CA . HIS A 1 197 ? 3.283 5.220 19.771 1.00 93.44 197 HIS A CA 1
ATOM 1496 C C . HIS A 1 197 ? 3.355 6.263 18.654 1.00 93.44 197 HIS A C 1
ATOM 1498 O O . HIS A 1 197 ? 2.763 7.334 18.774 1.00 93.44 197 HIS A O 1
ATOM 1504 N N . GLU A 1 198 ? 4.029 5.940 17.548 1.00 94.25 198 GLU A N 1
ATOM 1505 C CA . GLU A 1 198 ? 4.137 6.842 16.400 1.00 94.25 198 GLU A CA 1
ATOM 1506 C C . GLU A 1 198 ? 2.758 7.152 15.800 1.00 94.25 198 GLU A C 1
ATOM 1508 O O . GLU A 1 198 ? 2.430 8.314 15.539 1.00 94.25 198 GLU A O 1
ATOM 1513 N N . LEU A 1 199 ? 1.909 6.132 15.644 1.00 93.56 199 LEU A N 1
ATOM 1514 C CA . LEU A 1 199 ? 0.534 6.303 15.183 1.00 93.56 199 LEU A CA 1
ATOM 1515 C C . LEU A 1 199 ? -0.279 7.184 16.139 1.00 93.56 199 LEU A C 1
ATOM 1517 O O . LEU A 1 199 ? -1.035 8.046 15.682 1.00 93.56 199 LEU A O 1
ATOM 1521 N N . SER A 1 200 ? -0.119 6.998 17.451 1.00 92.00 200 SER A N 1
ATOM 1522 C CA . SER A 1 200 ? -0.769 7.823 18.473 1.00 92.00 200 SER A CA 1
ATOM 1523 C C . SER A 1 200 ? -0.352 9.292 18.354 1.00 92.00 200 SER A C 1
ATOM 1525 O O . SER A 1 200 ? -1.217 10.166 18.294 1.00 92.00 200 SER A O 1
ATOM 1527 N N . ASP A 1 201 ? 0.948 9.574 18.234 1.00 93.44 201 ASP A N 1
ATOM 1528 C CA . ASP A 1 201 ? 1.478 10.936 18.096 1.00 93.44 201 ASP A CA 1
ATOM 1529 C C . ASP A 1 201 ? 0.986 11.620 16.813 1.00 93.44 201 ASP A C 1
ATOM 1531 O O . ASP A 1 201 ? 0.590 12.791 16.821 1.00 93.44 201 ASP A O 1
ATOM 1535 N N . LEU A 1 202 ? 0.982 10.897 15.690 1.00 95.50 202 LEU A N 1
ATOM 1536 C CA . LEU A 1 202 ? 0.452 11.401 14.422 1.00 95.50 202 LEU A CA 1
ATOM 1537 C C . LEU A 1 202 ? -1.052 11.679 14.511 1.00 95.50 202 LEU A C 1
ATOM 1539 O O . LEU A 1 202 ? -1.513 12.708 14.010 1.00 95.50 202 LEU A O 1
ATOM 1543 N N . THR A 1 203 ? -1.804 10.802 15.176 1.00 93.50 203 THR A N 1
ATOM 1544 C CA . THR A 1 203 ? -3.249 10.959 15.378 1.00 93.50 203 THR A CA 1
ATOM 1545 C C . THR A 1 203 ? -3.555 12.161 16.265 1.00 93.50 203 THR A C 1
ATOM 1547 O O . THR A 1 203 ? -4.424 12.958 15.920 1.00 93.50 203 THR A O 1
ATOM 1550 N N . GLU A 1 204 ? -2.819 12.354 17.361 1.00 93.06 204 GLU A N 1
ATOM 1551 C CA . GLU A 1 204 ? -2.953 13.525 18.235 1.00 93.06 204 GLU A CA 1
ATOM 1552 C C . GLU A 1 204 ? -2.652 14.820 17.477 1.00 93.06 204 GLU A C 1
ATOM 1554 O O . GLU A 1 204 ? -3.426 15.780 17.535 1.00 93.06 204 GLU A O 1
ATOM 1559 N N . ARG A 1 205 ? -1.563 14.839 16.703 1.00 93.69 205 ARG A N 1
ATOM 1560 C CA . ARG A 1 205 ? -1.211 15.991 15.867 1.00 93.69 205 ARG A CA 1
ATOM 1561 C C . ARG A 1 205 ? -2.298 16.317 14.854 1.00 93.69 205 ARG A C 1
ATOM 1563 O O . ARG A 1 205 ? -2.610 17.489 14.684 1.00 93.69 205 ARG A O 1
ATOM 1570 N N . LEU A 1 206 ? -2.863 15.309 14.193 1.00 94.31 206 LEU A N 1
ATOM 1571 C CA . LEU A 1 206 ? -3.926 15.497 13.208 1.00 94.31 206 LEU A CA 1
ATOM 1572 C C . LEU A 1 206 ? -5.231 15.959 13.867 1.00 94.31 206 LEU A C 1
ATOM 1574 O O . LEU A 1 206 ? -5.862 16.895 13.387 1.00 94.31 206 LEU A O 1
ATOM 1578 N N . ALA A 1 207 ? -5.615 15.341 14.986 1.00 90.25 207 ALA A N 1
ATOM 1579 C CA . ALA A 1 207 ? -6.831 15.674 15.722 1.00 90.25 207 ALA A CA 1
ATOM 1580 C C . ALA A 1 207 ? -6.794 17.096 16.294 1.00 90.25 207 ALA A C 1
ATOM 1582 O O . ALA A 1 207 ? -7.835 17.734 16.417 1.00 90.25 207 ALA A O 1
ATOM 1583 N N . THR A 1 208 ? -5.603 17.592 16.634 1.00 92.12 208 THR A N 1
ATOM 1584 C CA . THR A 1 208 ? -5.397 18.941 17.176 1.00 92.12 208 THR A CA 1
ATOM 1585 C C . THR A 1 208 ? -4.974 19.969 16.129 1.00 92.12 208 THR A C 1
ATOM 1587 O O . THR A 1 208 ? -4.830 21.155 16.455 1.00 92.12 208 THR A O 1
ATOM 1590 N N . GLN A 1 209 ? -4.805 19.542 14.873 1.00 92.06 209 GLN A N 1
ATOM 1591 C CA . GLN A 1 209 ? -4.439 20.417 13.772 1.00 92.06 209 GLN A CA 1
ATOM 1592 C C . GLN A 1 209 ? -5.545 21.456 13.558 1.00 92.06 209 GLN A C 1
ATOM 1594 O O . GLN A 1 209 ? -6.726 21.128 13.497 1.00 92.06 209 GLN A O 1
ATOM 1599 N N . ASP A 1 210 ? -5.153 22.727 13.477 1.00 92.56 210 ASP A N 1
ATOM 1600 C CA . ASP A 1 210 ? -6.051 23.863 13.228 1.00 92.56 210 ASP A CA 1
ATOM 1601 C C . ASP A 1 210 ? -7.175 24.068 14.272 1.00 92.56 210 ASP A C 1
ATOM 1603 O O . ASP A 1 210 ? -8.089 24.867 14.059 1.00 92.56 210 ASP A O 1
ATOM 1607 N N . LEU A 1 211 ? -7.090 23.413 15.437 1.00 92.56 211 LEU A N 1
ATOM 1608 C CA . LEU A 1 211 ? -7.989 23.655 16.566 1.00 92.56 211 LEU A CA 1
ATOM 1609 C C . LEU A 1 211 ? -7.628 24.944 17.319 1.00 92.56 211 LEU A C 1
ATOM 1611 O O . LEU A 1 211 ? -6.455 25.306 17.457 1.00 92.56 211 LEU A O 1
ATOM 1615 N N . SER A 1 212 ? -8.638 25.611 17.882 1.00 94.12 212 SER A N 1
ATOM 1616 C CA . SER A 1 212 ? -8.415 26.686 18.854 1.00 94.12 212 SER A CA 1
ATOM 1617 C C . SER A 1 212 ? -7.822 26.138 20.158 1.00 94.12 212 SER A C 1
ATOM 1619 O O . SER A 1 212 ? -7.979 24.959 20.475 1.00 94.12 212 SER A O 1
ATOM 1621 N N . GLU A 1 213 ? -7.181 26.991 20.960 1.00 93.25 213 GLU A N 1
ATOM 1622 C CA . GLU A 1 213 ? -6.625 26.577 22.259 1.00 93.25 213 GLU A CA 1
ATOM 1623 C C . GLU A 1 213 ? -7.690 25.979 23.197 1.00 93.25 213 GLU A C 1
ATOM 1625 O O . GLU A 1 213 ? -7.421 25.013 23.904 1.00 93.25 213 GLU A O 1
ATOM 1630 N N . GLU A 1 214 ? -8.933 26.470 23.143 1.00 93.75 214 GLU A N 1
ATOM 1631 C CA . GLU A 1 214 ? -10.049 25.888 23.901 1.00 93.75 214 GLU A CA 1
ATOM 1632 C C . GLU A 1 214 ? -10.385 24.462 23.429 1.00 93.75 214 GLU A C 1
ATOM 1634 O O . GLU A 1 214 ? -10.636 23.570 24.237 1.00 93.75 214 GLU A O 1
ATOM 1639 N N . GLN A 1 215 ? -10.392 24.223 22.116 1.00 91.19 215 GLN A N 1
ATOM 1640 C CA . GLN A 1 215 ? -10.685 22.903 21.555 1.00 91.19 215 GLN A CA 1
ATOM 1641 C C . GLN A 1 215 ? -9.547 21.909 21.818 1.00 91.19 215 GLN A C 1
ATOM 1643 O O . GLN A 1 215 ? -9.815 20.754 22.146 1.00 91.19 215 GLN A O 1
ATOM 1648 N N . LYS A 1 216 ? -8.289 22.363 21.754 1.00 92.88 216 LYS A N 1
ATOM 1649 C CA . LYS A 1 216 ? -7.128 21.563 22.170 1.00 92.88 216 LYS A CA 1
ATOM 1650 C C . LYS A 1 216 ? -7.213 21.184 23.645 1.00 92.88 216 LYS A C 1
ATOM 1652 O O . LYS A 1 216 ? -6.943 20.036 23.986 1.00 92.88 216 LYS A O 1
ATOM 1657 N N . GLN A 1 217 ? -7.652 22.106 24.504 1.00 93.75 217 GLN A N 1
ATOM 1658 C CA . GLN A 1 217 ? -7.857 21.806 25.919 1.00 93.75 217 GLN A CA 1
ATOM 1659 C C . GLN A 1 217 ? -8.917 20.714 26.117 1.00 93.75 217 GLN A C 1
ATOM 1661 O O . GLN A 1 217 ? -8.672 19.781 26.869 1.00 93.75 217 GLN A O 1
ATOM 1666 N N . LYS A 1 218 ? -10.039 20.746 25.382 1.00 92.12 218 LYS A N 1
ATOM 1667 C CA . LYS A 1 218 ? -11.058 19.675 25.437 1.00 92.12 218 LYS A CA 1
ATOM 1668 C C . LYS A 1 218 ? -10.503 18.307 25.024 1.00 92.12 218 LYS A C 1
ATOM 1670 O O . LYS A 1 218 ? -10.868 17.297 25.620 1.00 92.12 218 LYS A O 1
ATOM 1675 N N . PHE A 1 219 ? -9.622 18.266 24.022 1.00 92.06 219 PHE A N 1
ATOM 1676 C CA . PHE A 1 219 ? -8.929 17.033 23.632 1.00 92.06 219 PHE A CA 1
ATOM 1677 C C . PHE A 1 219 ? -8.003 16.528 24.750 1.00 92.06 219 PHE A C 1
ATOM 1679 O O . PHE A 1 219 ? -8.026 15.346 25.090 1.00 92.06 219 PHE A O 1
ATOM 1686 N N . LEU A 1 220 ? -7.236 17.428 25.373 1.00 92.44 220 LEU A N 1
ATOM 1687 C CA . LEU A 1 220 ? -6.368 17.090 26.502 1.00 92.44 220 LEU A CA 1
ATOM 1688 C C . LEU A 1 220 ? -7.169 16.613 27.724 1.00 92.44 220 LEU A C 1
ATOM 1690 O O . LEU A 1 220 ? -6.770 15.659 28.386 1.00 92.44 220 LEU A O 1
ATOM 1694 N N . ASP A 1 221 ? -8.317 17.229 27.997 1.00 94.25 221 ASP A N 1
ATOM 1695 C CA . ASP A 1 221 ? -9.220 16.821 29.074 1.00 94.25 221 ASP A CA 1
ATOM 1696 C C . ASP A 1 221 ? -9.751 15.399 28.843 1.00 94.25 221 ASP A C 1
ATOM 1698 O O . ASP A 1 221 ? -9.797 14.604 29.783 1.00 94.25 221 ASP A O 1
ATOM 1702 N N . LEU A 1 222 ? -10.086 15.043 27.595 1.00 91.50 222 LEU A N 1
ATOM 1703 C CA . LEU A 1 222 ? -10.458 13.675 27.229 1.00 91.50 222 LEU A CA 1
ATOM 1704 C C . LEU A 1 222 ? -9.300 12.698 27.468 1.00 91.50 222 LEU A C 1
ATOM 1706 O O . LEU A 1 222 ? -9.510 11.647 28.070 1.00 91.50 222 LEU A O 1
ATOM 1710 N N . LYS A 1 223 ? -8.083 13.045 27.042 1.00 91.88 223 LYS A N 1
ATOM 1711 C CA . LYS A 1 223 ? -6.890 12.209 27.240 1.00 91.88 223 LYS A CA 1
ATOM 1712 C C . LYS A 1 223 ? -6.634 11.954 28.732 1.00 91.88 223 LYS A C 1
ATOM 1714 O O . LYS A 1 223 ? -6.579 10.806 29.162 1.00 91.88 223 LYS A O 1
ATOM 1719 N N . ASN A 1 224 ? -6.651 13.013 29.541 1.00 93.94 224 ASN A N 1
ATOM 1720 C CA . ASN A 1 224 ? -6.525 12.925 30.998 1.00 93.94 224 ASN A CA 1
ATOM 1721 C C . ASN A 1 224 ? -7.650 12.094 31.636 1.00 93.94 224 ASN A C 1
ATOM 1723 O O . ASN A 1 224 ? -7.413 11.332 32.575 1.00 93.94 224 ASN A O 1
ATOM 1727 N N . TYR A 1 225 ? -8.885 12.232 31.143 1.00 92.44 225 TYR A N 1
ATOM 1728 C CA . TYR A 1 225 ? -10.011 11.429 31.610 1.00 92.44 225 TYR A CA 1
ATOM 1729 C C . TYR A 1 225 ? -9.784 9.936 31.353 1.00 92.44 225 TYR A C 1
ATOM 1731 O O . TYR A 1 225 ? -10.028 9.134 32.260 1.00 92.44 225 TYR A O 1
ATOM 1739 N N . LEU A 1 226 ? -9.299 9.566 30.164 1.00 91.75 226 LEU A N 1
ATOM 1740 C CA . LEU A 1 226 ? -8.987 8.179 29.809 1.00 91.75 226 LEU A CA 1
ATOM 1741 C C . LEU A 1 226 ? -7.844 7.623 30.668 1.00 91.75 226 LEU A C 1
ATOM 1743 O O . LEU A 1 226 ? -7.991 6.534 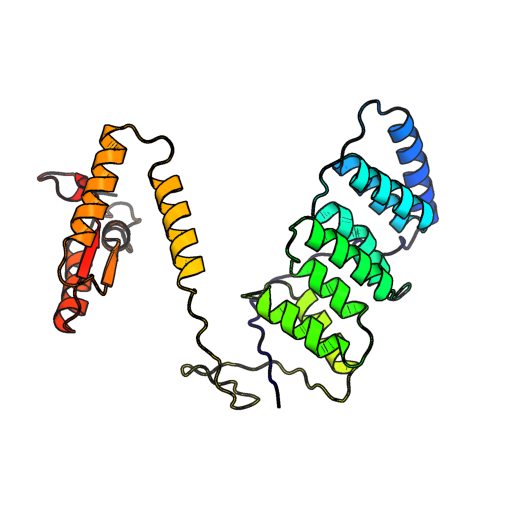31.222 1.00 91.75 226 LEU A O 1
ATOM 1747 N N . ASP A 1 227 ? -6.780 8.401 30.873 1.00 90.31 227 ASP A N 1
ATOM 1748 C CA . ASP A 1 227 ? -5.630 8.017 31.706 1.00 90.31 227 ASP A CA 1
ATOM 1749 C C . ASP A 1 227 ? -6.000 7.856 33.190 1.00 90.31 227 ASP A C 1
ATOM 1751 O O . ASP A 1 227 ? -5.414 7.048 33.911 1.00 90.31 227 ASP A O 1
ATOM 1755 N N . SER A 1 228 ? -7.005 8.600 33.664 1.00 91.62 228 SER A N 1
ATOM 1756 C CA . SER A 1 228 ? -7.494 8.500 35.046 1.00 91.62 228 SER A CA 1
ATOM 1757 C C . SER A 1 228 ? -8.304 7.228 35.332 1.00 91.62 228 SER A C 1
ATOM 1759 O O . SER A 1 228 ? -8.582 6.920 36.496 1.00 91.62 228 SER A O 1
ATOM 1761 N N . GLN A 1 229 ? -8.710 6.481 34.298 1.00 89.12 229 GLN A N 1
ATOM 1762 C CA . GLN A 1 229 ? -9.498 5.266 34.475 1.00 89.12 229 GLN A CA 1
ATOM 1763 C C . GLN A 1 229 ? -8.628 4.137 35.036 1.00 89.12 229 GLN A C 1
ATOM 1765 O O . GLN A 1 229 ? -7.643 3.728 34.433 1.00 89.12 229 GLN A O 1
ATOM 1770 N N . SER A 1 230 ? -9.050 3.544 36.157 1.00 83.12 230 SER A N 1
ATOM 1771 C CA . SER A 1 230 ? -8.338 2.419 36.791 1.00 83.12 230 SER A CA 1
ATOM 1772 C C . SER A 1 230 ? -8.256 1.161 35.921 1.00 83.12 230 SER A C 1
ATOM 1774 O O . SER A 1 230 ? -7.398 0.308 36.133 1.00 83.12 230 SER A O 1
ATOM 1776 N N . THR A 1 231 ? -9.163 1.035 34.955 1.00 84.56 231 THR A N 1
ATOM 1777 C CA . THR A 1 231 ? -9.177 -0.034 33.959 1.00 84.56 231 THR A CA 1
ATOM 1778 C C . THR A 1 231 ? -9.448 0.563 32.581 1.00 84.56 231 THR A C 1
ATOM 1780 O O . THR A 1 231 ? -10.427 1.303 32.436 1.00 84.56 231 THR A O 1
ATOM 1783 N N . PRO A 1 232 ? -8.635 0.264 31.556 1.00 87.06 232 PRO A N 1
ATOM 1784 C CA . PRO A 1 232 ? -8.923 0.717 30.203 1.00 87.06 232 PRO A CA 1
ATOM 1785 C C . PRO A 1 232 ? -10.203 0.054 29.684 1.00 87.06 232 PRO A C 1
ATOM 1787 O O . PRO A 1 232 ? -10.567 -1.056 30.088 1.00 87.06 232 PRO A O 1
ATOM 1790 N N . ALA A 1 233 ? -10.915 0.754 28.803 1.00 89.69 233 ALA A N 1
ATOM 1791 C CA . ALA A 1 233 ? -12.025 0.153 28.080 1.00 89.69 233 ALA A CA 1
ATOM 1792 C C . ALA A 1 233 ? -11.491 -0.939 27.146 1.00 89.69 233 ALA A C 1
ATOM 1794 O O . ALA A 1 233 ? -10.466 -0.765 26.493 1.00 89.69 233 ALA A O 1
ATOM 1795 N N . THR A 1 234 ? -12.193 -2.065 27.083 1.00 94.00 234 THR A N 1
ATOM 1796 C CA . THR A 1 234 ? -11.855 -3.164 26.169 1.00 94.00 234 THR A CA 1
ATOM 1797 C C . THR A 1 234 ? -12.581 -3.042 24.837 1.00 94.00 234 THR A C 1
ATOM 1799 O O . THR A 1 234 ? -12.200 -3.700 23.879 1.00 94.00 234 THR A O 1
ATOM 1802 N N . ILE A 1 235 ? -13.648 -2.238 24.797 1.00 96.00 235 ILE A N 1
ATOM 1803 C CA . ILE A 1 235 ? -14.469 -1.982 23.616 1.00 96.00 235 ILE A CA 1
ATOM 1804 C C . ILE A 1 235 ? -14.692 -0.472 23.523 1.00 96.00 235 ILE A C 1
ATOM 1806 O O . ILE A 1 235 ? -15.172 0.140 24.480 1.00 96.00 235 ILE A O 1
ATOM 1810 N N . ILE A 1 236 ? -14.358 0.115 22.377 1.00 95.25 236 ILE A N 1
ATOM 1811 C CA . ILE A 1 236 ? -14.660 1.509 22.042 1.00 95.25 236 ILE A CA 1
ATOM 1812 C C . ILE A 1 236 ? -15.764 1.492 20.990 1.00 95.25 236 ILE A C 1
ATOM 1814 O O . ILE A 1 236 ? -15.660 0.784 19.990 1.00 95.25 236 ILE A O 1
ATOM 1818 N N . VAL A 1 237 ? -16.828 2.249 21.235 1.00 95.75 237 VAL A N 1
ATOM 1819 C CA . VAL A 1 237 ? -18.018 2.298 20.389 1.00 95.75 237 VAL A CA 1
ATOM 1820 C C . VAL A 1 237 ? -18.106 3.661 19.709 1.00 95.75 237 VAL A C 1
ATOM 1822 O O . VAL A 1 237 ? -18.297 4.674 20.384 1.00 95.75 237 VAL A O 1
ATOM 1825 N N . ASP A 1 238 ? -18.016 3.677 18.377 1.00 95.94 238 ASP A N 1
ATOM 1826 C CA . ASP A 1 238 ? -18.424 4.823 17.556 1.00 95.94 238 ASP A CA 1
ATOM 1827 C C . ASP A 1 238 ? -19.955 4.848 17.468 1.00 95.94 238 ASP A C 1
ATOM 1829 O O . ASP A 1 238 ? -20.579 4.230 16.600 1.00 95.94 238 ASP A O 1
ATOM 1833 N N . ALA A 1 239 ? -20.577 5.539 18.420 1.00 95.06 239 ALA A N 1
ATOM 1834 C CA . ALA A 1 239 ? -22.028 5.578 18.515 1.00 95.06 239 ALA A CA 1
ATOM 1835 C C . ALA A 1 239 ? -22.678 6.358 17.372 1.00 95.06 239 ALA A C 1
ATOM 1837 O O . ALA A 1 239 ? -23.826 6.078 17.036 1.00 95.06 239 ALA A O 1
ATOM 1838 N N . ALA A 1 240 ? -21.969 7.309 16.756 1.00 91.75 240 ALA A N 1
ATOM 1839 C CA . ALA A 1 240 ? -22.516 8.028 15.615 1.00 91.75 240 ALA A CA 1
ATOM 1840 C C . ALA A 1 240 ? -22.708 7.073 14.429 1.00 91.75 240 ALA A C 1
ATOM 1842 O O . ALA A 1 240 ? -23.776 7.060 13.818 1.00 91.75 240 ALA A O 1
ATOM 1843 N N . ASN A 1 241 ? -21.708 6.234 14.144 1.00 93.75 241 ASN A N 1
ATOM 1844 C CA . ASN A 1 241 ? -21.806 5.231 13.087 1.00 93.75 241 ASN A CA 1
ATOM 1845 C C . ASN A 1 241 ? -22.948 4.234 13.337 1.00 93.75 241 ASN A C 1
ATOM 1847 O O . ASN A 1 241 ? -23.749 3.985 12.436 1.00 93.75 241 ASN A O 1
ATOM 1851 N N . ILE A 1 242 ? -23.057 3.723 14.567 1.00 94.31 242 ILE A N 1
ATOM 1852 C CA . ILE A 1 242 ? -24.103 2.761 14.935 1.00 94.31 242 ILE A CA 1
ATOM 1853 C C . ILE A 1 242 ? -25.490 3.391 14.844 1.00 94.31 242 ILE A C 1
ATOM 1855 O O . ILE A 1 242 ? -26.361 2.808 14.213 1.00 94.31 242 ILE A O 1
ATOM 1859 N N . GLY A 1 243 ? -25.694 4.579 15.418 1.00 91.25 243 GLY A N 1
ATOM 1860 C CA . GLY A 1 243 ? -27.003 5.238 15.419 1.00 91.25 243 GLY A CA 1
ATOM 1861 C C . GLY A 1 243 ? -27.492 5.658 14.028 1.00 91.25 243 GLY A C 1
ATOM 1862 O O . GLY A 1 243 ? -28.690 5.850 13.838 1.00 91.25 243 GLY A O 1
ATOM 1863 N N . HIS A 1 244 ? -26.591 5.778 13.045 1.00 90.12 244 HIS A N 1
ATOM 1864 C CA . HIS A 1 244 ? -26.930 6.010 11.636 1.00 90.12 244 HIS A CA 1
ATOM 1865 C C . HIS A 1 244 ? -27.014 4.722 10.800 1.00 90.12 244 HIS A C 1
ATOM 1867 O O . HIS A 1 244 ? -27.330 4.774 9.605 1.00 90.12 244 HIS A O 1
ATOM 1873 N N . MET A 1 245 ? -26.748 3.553 11.386 1.00 90.81 245 MET A N 1
ATOM 1874 C CA . MET A 1 245 ? -26.723 2.298 10.648 1.00 90.81 245 MET A CA 1
ATOM 1875 C C . MET A 1 245 ? -28.106 1.993 10.056 1.00 90.81 245 MET A C 1
ATOM 1877 O O . MET A 1 245 ? -29.114 1.862 10.758 1.00 90.81 245 MET A O 1
ATOM 1881 N N . ASN A 1 246 ? -28.135 1.841 8.728 1.00 87.75 246 ASN A N 1
ATOM 1882 C CA . ASN A 1 246 ? -29.345 1.632 7.930 1.00 87.75 246 ASN A CA 1
ATOM 1883 C C . ASN A 1 246 ? -30.395 2.756 8.047 1.00 87.75 246 ASN A C 1
ATOM 1885 O O . ASN A 1 246 ? -31.572 2.496 7.824 1.00 87.75 246 ASN A O 1
ATOM 1889 N N . GLN A 1 247 ? -29.980 3.998 8.334 1.00 85.88 247 GLN A N 1
ATOM 1890 C CA . GLN A 1 247 ? -30.875 5.167 8.438 1.00 85.88 247 GLN A CA 1
ATOM 1891 C C . GLN A 1 247 ? -30.839 6.100 7.215 1.00 85.88 247 GLN A C 1
ATOM 1893 O O . GLN A 1 247 ? -31.389 7.189 7.253 1.00 85.88 247 GLN A O 1
ATOM 1898 N N . ASN A 1 248 ? -30.207 5.708 6.107 1.00 76.12 248 ASN A N 1
ATOM 1899 C CA . ASN A 1 248 ? -30.038 6.578 4.931 1.00 76.12 248 ASN A CA 1
ATOM 1900 C C . ASN A 1 248 ? -31.268 6.564 3.991 1.00 76.12 248 ASN A C 1
ATOM 1902 O O . ASN A 1 248 ? -31.135 6.271 2.802 1.00 76.12 248 ASN A O 1
ATOM 1906 N N . TYR A 1 249 ? -32.471 6.822 4.509 1.00 81.81 249 TYR A N 1
ATOM 1907 C CA . TYR A 1 249 ? -33.718 6.896 3.729 1.00 81.81 249 TYR A CA 1
ATOM 1908 C C . TYR A 1 249 ? -34.552 8.124 4.126 1.00 81.81 249 TYR A C 1
ATOM 1910 O O . TYR A 1 249 ? -34.248 8.776 5.113 1.00 81.81 249 TYR A O 1
ATOM 1918 N N . THR A 1 250 ? -35.592 8.452 3.350 1.00 72.44 250 THR A N 1
ATOM 1919 C CA . THR A 1 250 ? -36.340 9.731 3.413 1.00 72.44 250 THR A CA 1
ATOM 1920 C C . THR A 1 250 ? -36.939 10.088 4.784 1.00 72.44 250 THR A C 1
ATOM 1922 O O . THR A 1 250 ? -37.197 11.259 5.025 1.00 72.44 250 THR A O 1
ATOM 1925 N N . ASP A 1 251 ? -37.104 9.106 5.675 1.00 74.31 251 ASP A N 1
ATOM 1926 C CA . ASP A 1 251 ? -37.594 9.264 7.054 1.00 74.31 251 ASP A CA 1
ATOM 1927 C C . ASP A 1 251 ? -36.646 8.590 8.070 1.00 74.31 251 ASP A C 1
ATOM 1929 O O . ASP A 1 251 ? -37.070 8.095 9.118 1.00 74.31 251 ASP A O 1
ATOM 1933 N N . GLY A 1 252 ? -35.367 8.454 7.717 1.00 75.69 252 GLY A N 1
ATOM 1934 C CA . GLY A 1 252 ? -34.358 7.884 8.596 1.00 75.69 252 GLY A CA 1
ATOM 1935 C C . GLY A 1 252 ? -34.123 8.777 9.803 1.00 75.69 252 GLY A C 1
ATOM 1936 O O . GLY A 1 252 ? -34.241 9.998 9.712 1.00 75.69 252 GLY A O 1
ATOM 1937 N N . PHE A 1 253 ? -33.808 8.180 10.948 1.00 83.88 253 PHE A N 1
ATOM 1938 C CA . PHE A 1 253 ? -33.549 8.937 12.167 1.00 83.88 253 PHE A CA 1
ATOM 1939 C C . PHE A 1 253 ? -32.422 8.314 12.978 1.00 83.88 253 PHE A C 1
ATOM 1941 O O . PHE A 1 253 ? -32.203 7.108 12.935 1.00 83.88 253 PHE A O 1
ATOM 1948 N N . PHE A 1 254 ? -31.709 9.135 13.739 1.00 89.44 254 PHE A N 1
ATOM 1949 C CA . PHE A 1 254 ? -30.659 8.671 14.635 1.00 89.44 254 PHE A CA 1
ATOM 1950 C C . PHE A 1 254 ? -31.237 7.750 15.723 1.00 89.44 254 PHE A C 1
ATOM 1952 O O . PHE A 1 254 ? -32.089 8.173 16.507 1.00 89.44 254 PHE A O 1
ATOM 1959 N N . GLN A 1 255 ? -30.790 6.490 15.776 1.00 90.25 255 GLN A N 1
ATOM 1960 C CA . GLN A 1 255 ? -31.361 5.478 16.670 1.00 90.25 255 GLN A CA 1
ATOM 1961 C C . GLN A 1 255 ? -30.485 5.210 17.897 1.00 90.25 255 GLN A C 1
ATOM 1963 O O . GLN A 1 255 ? -29.527 4.437 17.842 1.00 90.25 255 GLN A O 1
ATOM 1968 N N . HIS A 1 256 ? -30.869 5.762 19.051 1.00 92.31 256 HIS A N 1
ATOM 1969 C CA . HIS A 1 256 ? -30.203 5.457 20.325 1.00 92.31 256 HIS A CA 1
ATOM 1970 C C . HIS A 1 256 ? -30.320 3.986 20.732 1.00 92.31 256 HIS A C 1
ATOM 1972 O O . HIS A 1 256 ? -29.357 3.427 21.245 1.00 92.31 256 HIS A O 1
ATOM 1978 N N . SER A 1 257 ? -31.438 3.324 20.419 1.00 93.25 257 SER A N 1
ATOM 1979 C CA . SER A 1 257 ? -31.636 1.908 20.757 1.00 93.25 257 SER A CA 1
ATOM 1980 C C . SER A 1 257 ? -30.597 0.987 20.113 1.00 93.25 257 SER A C 1
ATOM 1982 O O . SER A 1 257 ? -30.184 0.015 20.731 1.00 93.25 257 SER A O 1
ATOM 1984 N N . GLN A 1 258 ? -30.121 1.309 18.904 1.00 94.25 258 GLN A N 1
ATOM 1985 C CA . GLN A 1 258 ? -29.060 0.532 18.251 1.00 94.25 258 GLN A CA 1
ATOM 1986 C C . GLN A 1 258 ? -27.733 0.633 19.019 1.00 94.25 258 GLN A C 1
ATOM 1988 O O . GLN A 1 258 ? -26.981 -0.337 19.093 1.00 94.25 258 GLN A O 1
ATOM 1993 N N . ILE A 1 259 ? -27.447 1.800 19.603 1.00 95.31 259 ILE A N 1
ATOM 1994 C CA . ILE A 1 259 ? -26.255 2.022 20.431 1.00 95.31 259 ILE A CA 1
ATOM 1995 C C . ILE A 1 259 ? -26.383 1.234 21.738 1.00 95.31 259 ILE A C 1
ATOM 1997 O O . ILE A 1 259 ? -25.431 0.555 22.132 1.00 95.31 259 ILE A O 1
ATOM 2001 N N . ASP A 1 260 ? -27.558 1.288 22.369 1.00 95.69 260 ASP A N 1
ATOM 2002 C CA . ASP A 1 260 ? -27.849 0.559 23.605 1.00 95.69 260 ASP A CA 1
ATOM 2003 C C . ASP A 1 260 ? -27.712 -0.955 23.403 1.00 95.69 260 ASP A C 1
ATOM 2005 O O . ASP A 1 260 ? -27.018 -1.609 24.180 1.00 95.69 260 ASP A O 1
ATOM 2009 N N . ASP A 1 261 ? -28.268 -1.507 22.320 1.00 96.50 261 ASP A N 1
ATOM 2010 C CA . ASP A 1 261 ? -28.177 -2.937 21.999 1.00 96.50 261 ASP A CA 1
ATOM 2011 C C . ASP A 1 261 ? -26.715 -3.416 21.911 1.00 96.50 261 ASP A C 1
ATOM 2013 O O . ASP A 1 261 ? -26.354 -4.462 22.466 1.00 96.50 261 ASP A O 1
ATOM 2017 N N . VAL A 1 262 ? -25.845 -2.637 21.254 1.00 96.06 262 VAL A N 1
ATOM 2018 C CA . VAL A 1 262 ? -24.415 -2.963 21.111 1.00 96.06 262 VAL A CA 1
ATOM 2019 C C . VAL A 1 262 ? -23.672 -2.819 22.440 1.00 96.06 262 VAL A C 1
ATOM 2021 O O . VAL A 1 262 ? -22.887 -3.699 22.810 1.00 96.06 262 VAL A O 1
ATOM 2024 N N . ALA A 1 263 ? -23.917 -1.741 23.186 1.00 95.81 263 ALA A N 1
ATOM 2025 C CA . ALA A 1 263 ? -23.282 -1.525 24.482 1.00 95.81 263 ALA A CA 1
ATOM 2026 C C . ALA A 1 263 ? -23.692 -2.603 25.499 1.00 95.81 263 ALA A C 1
ATOM 2028 O O . ALA A 1 263 ? -22.843 -3.141 26.219 1.00 95.81 263 ALA A O 1
ATOM 2029 N N . GLU A 1 264 ? -24.974 -2.970 25.533 1.00 96.81 264 GLU A N 1
ATOM 2030 C CA . GLU A 1 264 ? -25.496 -4.021 26.398 1.00 96.81 264 GLU A CA 1
ATOM 2031 C C . GLU A 1 264 ? -24.928 -5.393 26.054 1.00 96.81 264 GLU A C 1
ATOM 2033 O O . GLU A 1 264 ? -24.617 -6.160 26.968 1.00 96.81 264 GLU A O 1
ATOM 2038 N N . HIS A 1 265 ? -24.792 -5.716 24.765 1.00 96.94 265 HIS A N 1
ATOM 2039 C CA . HIS A 1 265 ? -24.233 -6.991 24.324 1.00 96.94 265 HIS A CA 1
ATOM 2040 C C . HIS A 1 265 ? -22.846 -7.232 24.937 1.00 96.94 265 HIS A C 1
ATOM 2042 O O . HIS A 1 265 ? -22.648 -8.215 25.651 1.00 96.94 265 HIS A O 1
ATOM 2048 N N . PHE A 1 266 ? -21.918 -6.289 24.761 1.00 96.75 266 PHE A N 1
ATOM 2049 C CA . PHE A 1 266 ? -20.561 -6.417 25.300 1.00 96.75 266 PHE A CA 1
ATOM 2050 C C . PHE A 1 266 ? -20.506 -6.294 26.825 1.00 96.75 266 PHE A C 1
ATOM 2052 O O . PHE A 1 266 ? -19.715 -6.977 27.480 1.00 96.75 266 PHE A O 1
ATOM 2059 N N . THR A 1 267 ? -21.377 -5.478 27.420 1.00 95.12 267 THR A N 1
ATOM 2060 C CA . THR A 1 267 ? -21.471 -5.378 28.882 1.00 95.12 267 THR A CA 1
ATOM 2061 C C . THR A 1 267 ? -21.918 -6.708 29.502 1.00 95.12 267 THR A C 1
ATOM 2063 O O . THR A 1 267 ? -21.368 -7.121 30.524 1.00 95.12 267 THR A O 1
ATOM 2066 N N . LYS A 1 268 ? -22.854 -7.433 28.868 1.00 96.38 268 LYS A N 1
ATOM 2067 C CA . LYS A 1 268 ? -23.302 -8.773 29.300 1.00 96.38 268 LYS A CA 1
ATOM 2068 C C . LYS A 1 268 ? -22.186 -9.823 29.219 1.00 96.38 268 LYS A C 1
ATOM 2070 O O . LYS A 1 268 ? -22.181 -10.754 30.019 1.00 96.38 268 LYS A O 1
ATOM 2075 N N . GLU A 1 269 ? -21.210 -9.646 28.331 1.00 96.31 269 GLU A N 1
ATOM 2076 C CA . GLU A 1 269 ? -19.988 -10.465 28.268 1.00 96.31 269 GLU A CA 1
ATOM 2077 C C . GLU A 1 269 ? -18.912 -10.059 29.296 1.00 96.31 269 GLU A C 1
ATOM 2079 O O . GLU A 1 269 ? -17.811 -10.615 29.311 1.00 96.31 269 GLU A O 1
ATOM 2084 N N . GLY A 1 270 ? -19.201 -9.080 30.159 1.00 94.56 270 GLY A N 1
ATOM 2085 C CA . GLY A 1 270 ? -18.264 -8.576 31.162 1.00 94.56 270 GLY A CA 1
ATOM 2086 C C . GLY A 1 270 ? -17.179 -7.657 30.595 1.00 94.56 270 GLY A C 1
ATOM 2087 O O . GLY A 1 270 ? -16.153 -7.454 31.245 1.00 94.56 270 GLY A O 1
ATOM 2088 N N . LYS A 1 271 ? -17.368 -7.109 29.387 1.00 95.12 271 LYS A N 1
ATOM 2089 C CA . LYS A 1 271 ? -16.445 -6.143 28.776 1.00 95.12 271 LYS A CA 1
ATOM 2090 C C . LYS A 1 271 ? -16.717 -4.731 29.293 1.00 95.12 271 LYS A C 1
ATOM 2092 O O . LYS A 1 271 ? -17.860 -4.358 29.547 1.00 95.12 271 LYS A O 1
ATOM 2097 N N . LYS A 1 272 ? -15.663 -3.915 29.401 1.00 93.88 272 LYS A N 1
ATOM 2098 C CA . LYS A 1 272 ? -15.787 -2.483 29.708 1.00 93.88 272 LYS A CA 1
ATOM 2099 C C . LYS A 1 272 ? -15.945 -1.708 28.402 1.00 93.88 272 LYS A C 1
ATOM 2101 O O . LYS A 1 272 ? -15.030 -1.719 27.577 1.00 93.88 272 LYS A O 1
ATOM 2106 N N . VAL A 1 273 ? -17.094 -1.062 28.231 1.00 95.75 273 VAL A N 1
ATOM 2107 C CA . VAL A 1 273 ? -17.473 -0.349 27.005 1.00 95.75 273 VAL A CA 1
ATOM 2108 C C . VAL A 1 273 ? -17.322 1.159 27.205 1.00 95.75 273 VAL A C 1
ATOM 2110 O O . VAL A 1 273 ? -17.794 1.700 28.203 1.00 95.75 273 VAL A O 1
ATOM 2113 N N . LEU A 1 274 ? -16.674 1.834 26.256 1.00 95.12 274 LEU A N 1
ATOM 2114 C CA . LEU A 1 274 ? -16.608 3.292 26.165 1.00 95.12 274 LEU A CA 1
ATOM 2115 C C . 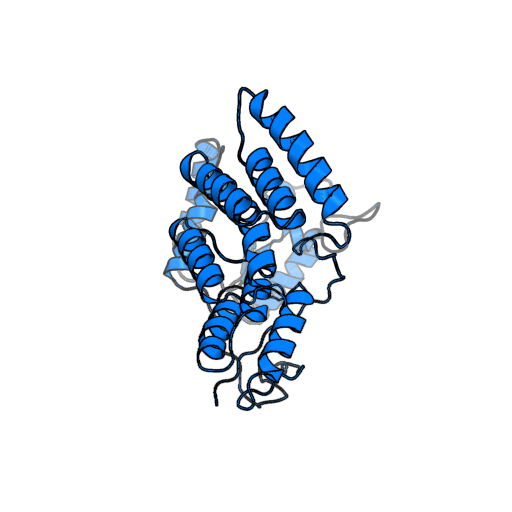LEU A 1 274 ? -17.369 3.751 24.922 1.00 95.12 274 LEU A C 1
ATOM 2117 O O . LEU A 1 274 ? -16.976 3.436 23.802 1.00 95.12 274 LEU A O 1
ATOM 2121 N N . VAL A 1 275 ? -18.441 4.512 25.126 1.00 95.00 275 VAL A N 1
ATOM 2122 C CA . VAL A 1 275 ? -19.253 5.070 24.042 1.00 95.00 275 VAL A CA 1
ATOM 2123 C C . VAL A 1 275 ? -18.777 6.481 23.716 1.00 95.00 275 VAL A C 1
ATOM 2125 O O . VAL A 1 275 ? -18.767 7.346 24.591 1.00 95.00 275 VAL A O 1
ATOM 2128 N N . ILE A 1 276 ? -18.401 6.717 22.459 1.00 93.81 276 ILE A N 1
ATOM 2129 C CA . ILE A 1 276 ? -18.002 8.033 21.956 1.00 93.81 276 ILE A CA 1
ATOM 2130 C C . ILE A 1 276 ? -19.129 8.588 21.089 1.00 93.81 276 ILE A C 1
ATOM 2132 O O . ILE A 1 276 ? -19.475 8.011 20.059 1.00 93.81 276 ILE A O 1
ATOM 2136 N N . LEU A 1 277 ? -19.707 9.716 21.510 1.00 93.69 277 LEU A N 1
ATOM 2137 C CA . LEU A 1 277 ? -20.808 10.371 20.810 1.00 93.69 277 LEU A CA 1
ATOM 2138 C C . LEU A 1 277 ? -20.698 11.894 20.914 1.00 93.69 277 LEU A C 1
ATOM 2140 O O . LEU A 1 277 ? -20.370 12.442 21.965 1.00 93.69 277 LEU A O 1
ATOM 2144 N N . HIS A 1 278 ? -21.000 12.592 19.819 1.00 88.94 278 HIS A N 1
ATOM 2145 C CA . HIS A 1 278 ? -21.029 14.052 19.805 1.00 88.94 278 HIS A CA 1
ATOM 2146 C C . HIS A 1 278 ? -22.189 14.593 20.658 1.00 88.94 278 HIS A C 1
ATOM 2148 O O . HIS A 1 278 ? -23.316 14.111 20.541 1.00 88.94 278 HIS A O 1
ATOM 2154 N N . SER A 1 279 ? -21.946 15.651 21.442 1.00 86.94 279 SER A N 1
ATOM 2155 C CA . SER A 1 279 ? -22.913 16.212 22.405 1.00 86.94 279 SER A CA 1
ATOM 2156 C C . SER A 1 279 ? -24.265 16.584 21.796 1.00 86.94 279 SER A C 1
ATOM 2158 O O . SER A 1 279 ? -25.286 16.401 22.445 1.00 86.94 279 SER A O 1
ATOM 2160 N N . LYS A 1 280 ? -24.279 17.043 20.537 1.00 85.44 280 LYS A N 1
ATOM 2161 C CA . LYS A 1 280 ? -25.512 17.345 19.785 1.00 85.44 280 LYS A CA 1
ATOM 2162 C C . LYS A 1 280 ? -26.549 16.214 19.840 1.00 85.44 280 LYS A C 1
ATOM 2164 O O . LYS A 1 280 ? -27.733 16.483 19.943 1.00 85.44 280 LYS A O 1
ATOM 2169 N N . TRP A 1 281 ? -26.111 14.951 19.827 1.00 85.94 281 TRP A N 1
ATOM 2170 C CA . TRP A 1 281 ? -26.995 13.777 19.850 1.00 85.94 281 TRP A CA 1
ATOM 2171 C C . TRP A 1 281 ? -27.526 13.432 21.249 1.00 85.94 281 TRP A C 1
ATOM 2173 O O . TRP A 1 281 ? -28.260 12.459 21.413 1.00 85.94 281 TRP A O 1
ATOM 2183 N N . LEU A 1 282 ? -27.139 14.214 22.258 1.00 83.69 282 LEU A N 1
ATOM 2184 C CA . LEU A 1 282 ? -27.594 14.112 23.642 1.00 83.69 282 LEU A CA 1
ATOM 2185 C C . LEU A 1 282 ? -28.541 15.265 24.020 1.00 83.69 282 LEU A C 1
ATOM 2187 O O . LEU A 1 282 ? -29.056 15.294 25.138 1.00 83.69 282 LEU A O 1
ATOM 2191 N N . GLU A 1 283 ? -28.759 16.231 23.121 1.00 81.88 283 GLU A N 1
ATOM 2192 C CA . GLU A 1 283 ? -29.610 17.392 23.381 1.00 81.88 283 GLU A CA 1
ATOM 2193 C C . GLU A 1 283 ? -31.096 17.004 23.394 1.00 81.88 283 GLU A C 1
ATOM 2195 O O . GLU A 1 283 ? -31.602 16.308 22.512 1.00 81.88 283 GLU A O 1
ATOM 2200 N N . GLN A 1 284 ? -31.823 17.465 24.415 1.00 69.69 284 GLN A N 1
ATOM 2201 C CA . GLN A 1 284 ? -33.257 17.207 24.538 1.00 69.69 284 GLN A CA 1
ATOM 2202 C C . GLN A 1 284 ? -34.042 18.025 23.505 1.00 69.69 284 GLN A C 1
ATOM 2204 O O . GLN A 1 284 ? -33.892 19.242 23.431 1.00 69.69 284 GLN A O 1
ATOM 2209 N N . GLY A 1 285 ? -34.928 17.364 22.753 1.00 64.06 285 GLY A N 1
ATOM 2210 C CA . GLY A 1 285 ? -35.784 18.015 21.754 1.00 64.06 285 GLY A CA 1
ATOM 2211 C C . GLY A 1 285 ? -35.127 18.240 20.389 1.00 64.06 285 GLY A C 1
ATOM 2212 O O . GLY A 1 285 ? -35.675 18.992 19.586 1.00 64.06 285 GLY A O 1
ATOM 2213 N N . LEU A 1 286 ? -33.980 17.605 20.125 1.00 69.31 286 LEU A N 1
ATOM 2214 C CA . LEU A 1 286 ? -33.348 17.616 18.808 1.00 69.31 286 LEU A CA 1
ATOM 2215 C C . LEU A 1 286 ? -34.222 16.875 17.781 1.00 69.31 286 LEU A C 1
ATOM 2217 O O . LEU A 1 286 ? -34.769 15.811 18.080 1.00 69.31 286 LEU A O 1
ATOM 2221 N N . ASP A 1 287 ? -34.316 17.418 16.568 1.00 71.75 287 ASP A N 1
ATOM 2222 C CA . ASP A 1 287 ? -34.812 16.660 15.422 1.00 71.75 287 ASP A CA 1
ATOM 2223 C C . ASP A 1 287 ? -33.770 15.595 15.065 1.00 71.75 287 ASP A C 1
ATOM 2225 O O . ASP A 1 287 ? -32.617 15.910 14.766 1.00 71.75 287 ASP A O 1
ATOM 2229 N N . LEU A 1 288 ? -34.166 14.331 15.191 1.00 74.94 288 LEU A N 1
ATOM 2230 C CA . LEU A 1 288 ? -33.300 13.182 14.948 1.00 74.94 288 LEU A CA 1
ATOM 2231 C C . LEU A 1 288 ? -33.374 12.697 13.502 1.00 74.94 288 LEU A C 1
ATOM 2233 O O . LEU A 1 288 ? -32.680 11.733 13.188 1.00 74.94 288 LEU A O 1
ATOM 2237 N N . THR A 1 289 ? -34.196 13.316 12.647 1.00 66.88 289 THR A N 1
ATOM 2238 C CA . THR A 1 289 ? -34.257 12.967 11.225 1.00 66.88 289 THR A CA 1
ATOM 2239 C C . THR A 1 289 ? -32.918 13.228 10.526 1.00 66.88 289 THR A C 1
ATOM 2241 O O . THR A 1 289 ? -32.199 14.177 10.848 1.00 66.88 289 THR A O 1
ATOM 2244 N N . VAL A 1 290 ? -32.553 12.311 9.626 1.00 58.25 290 VAL A N 1
ATOM 2245 C CA . VAL A 1 290 ? -31.285 12.278 8.875 1.00 58.25 290 VAL A CA 1
ATOM 2246 C C . VAL A 1 290 ? -31.455 12.896 7.494 1.00 58.25 290 VAL A C 1
ATOM 2248 O O . VAL A 1 290 ? -32.448 12.558 6.812 1.00 58.25 290 VAL A O 1
#

Foldseek 3Di:
DDDFDAAADDDDDDDDQAAAAPCLVVLVVVLVVLVVVVVVDPDDDLVSLLVSLSSCRNNVVNVSSVVSLVVSVVPHDHDPSSCLNVLSHCLDPVNLPLVVLVVSVVVCVVSPDQDDLSSLLSNLSSDAEDPVLVVSSVSCRVRPNHHHDVSSVVSNVVSQVNYPVHDDDDFDADPQQATPVPRDRDDDDDQDPVNVVVVVVVVLCVCCPPDDPVVNVVVVVVVVVQVPDPDHFPEEDAQQCQQCVVQPDPFRFRHPVSVVVVCVVVVVVVGGYHYDDDCQVVDPPDGRRD

Organism: Perkinsus olseni (NCBI:txid32597)

Secondary structure (DSSP, 8-state):
-------B----------S--S-HHHHHHHHHHHHHHHHT-SS--HHHHHHHHHHHHHTT-HHHHHHHHHHHHHHS---GGGTHHHHHHHHSTTT--HHHHHHHHHHHHHTTPPP-HHHHHHHHHHPPSSTHHHHHHHHHHHH-SSB--HHHHHHHHHHHHH-TT-------B-TTSBBTTT-PBPPP-PPPHHHHHHHHHHHHHHHTTT--HHHHHHHHHHHHHHHT-SS--SEEEEHHHHHTTT--STT-B--HHHHHHHHHHHHHTTPPEEEE--GGGG-TT---B-

Radius of gyration: 27.23 Å; chains: 1; bounding box: 60×54×73 Å

Sequence (290 aa):
MHARILTVAASDVNLEAGCPAKDIETARKILKLAQQVLDKCSQRQENILTGMVKLAVAAGEIDLALQYHKECLSNFQPRLRSYAPLMQLYSSPQYQDFDAAMKLVADLESRGFTLGEAELSYLLRCCPAGKSFDFLADKVANTIDAVTDSRLTDAIKTMGQRDSSVEVLPTEVSAEGACSATGIKLRSIDITDEELHELSDLTERLATQDLSEEQKQKFLDLKNYLDSQSTPATIIVDAANIGHMNQNYTDGFFQHSQIDDVAEHFTKEGKKVLVILHSKWLEQGLDLTV

pLDDT: mean 84.25, std 12.8, range [30.36, 96.94]